Protein AF-A0A6S7GFJ1-F1 (afdb_monomer)

Secondary structure (DSSP, 8-state):
-PPPPPPPPS-GGGSHHHHHHHHHHHHHHHHHHHTS--TTT----S-EETTTTEEPPHHHHHHHHTHHHHHHHHHHHHIIIIIIS--S-TTSPPPP-----HHHHS-----EETTEE-----SHHHHHHHHHHHHHHT--HHHHTTS--SSS-TTTB-TTSPBPPPPHHHHHHHHHT--S---SSPPTT-EEEEEHHHHHHT--GGG-SSS--HHHHHHHHHHHHHHHHHHTT-SEEEEE-----TT-HHHHHHHHHTTS---

Mean predicted aligned error: 19.94 Å

Nearest PDB structures (foldseek):
  2dum-assembly2_B  TM=3.370E-01  e=2.728E+00  Pyrococcus horikoshii OT3
  2bdt-assembly1_A-2  TM=4.080E-01  e=7.181E+00  Halalkalibacterium halodurans C-125
  2dum-assembly1_D  TM=3.133E-01  e=3.767E+00  Pyrococcus horikoshii OT3

Sequence (263 aa):
MAGKRERGCIRTDILPSQMKQDKADVDKIVETTNSMINPFEYEEEELLHITSGTVATEEVEKDLQSAYDRGEAAFIAICKERLQTREVDLLTTMKKLKLKTFTSMSKTTKSKVHGKEVSLKADRNLLARLDVIGHIRKVDLQELLSYSLGPVPLALCTPLGCLVKTNKAKMLYSLESQPEKAIVEIPRGGIFVVDSMAKIEKVDVKKLPGERTFLNLAHVLLRRIVNLARGNGSNEIHFVEDTYRDQSIKNAERAKRAVGVRR

Radius of gyration: 30.46 Å; Cα contacts (8 Å, |Δi|>4): 171; chains: 1; bounding box: 84×61×81 Å

pLDDT: mean 73.49, std 14.72, range [25.8, 93.0]

Structure (mmCIF, N/CA/C/O backbone):
data_AF-A0A6S7GFJ1-F1
#
_entry.id   AF-A0A6S7GFJ1-F1
#
loop_
_atom_site.group_PDB
_atom_site.id
_atom_site.type_symbol
_atom_site.label_atom_id
_atom_site.label_alt_id
_atom_site.label_comp_id
_atom_site.label_asym_id
_atom_site.label_entity_id
_atom_site.label_seq_id
_atom_site.pdbx_PDB_ins_code
_atom_site.Cartn_x
_atom_site.Cartn_y
_atom_site.Cartn_z
_atom_site.occupancy
_atom_site.B_iso_or_equiv
_atom_site.auth_seq_id
_atom_site.auth_comp_id
_atom_site.auth_asym_id
_atom_site.auth_atom_id
_atom_site.pdbx_PDB_model_num
ATOM 1 N N . MET A 1 1 ? 50.829 -28.058 4.389 1.00 37.09 1 MET A N 1
ATOM 2 C CA . MET A 1 1 ? 50.764 -26.790 5.149 1.00 37.09 1 MET A CA 1
ATOM 3 C C . MET A 1 1 ? 49.319 -26.306 5.139 1.00 37.09 1 MET A C 1
ATOM 5 O O . MET A 1 1 ? 48.901 -25.687 4.172 1.00 37.09 1 MET A O 1
ATOM 9 N N . ALA A 1 2 ? 48.522 -26.692 6.139 1.00 41.47 2 ALA A N 1
ATOM 10 C CA . ALA A 1 2 ? 47.115 -26.297 6.235 1.00 41.47 2 ALA A CA 1
ATOM 11 C C . ALA A 1 2 ? 47.018 -24.892 6.851 1.00 41.47 2 ALA A C 1
ATOM 13 O O . ALA A 1 2 ? 47.549 -24.657 7.937 1.00 41.47 2 ALA A O 1
ATOM 14 N N . GLY A 1 3 ? 46.392 -23.954 6.135 1.00 46.28 3 GLY A N 1
ATOM 15 C CA . GLY A 1 3 ? 46.247 -22.563 6.561 1.00 46.28 3 GLY A CA 1
ATOM 16 C C . GLY A 1 3 ? 45.400 -22.438 7.827 1.00 46.28 3 GLY A C 1
ATOM 17 O O . GLY A 1 3 ? 44.276 -22.938 7.886 1.00 46.28 3 GLY A O 1
ATOM 18 N N . LYS A 1 4 ? 45.938 -21.762 8.849 1.00 51.53 4 LYS A N 1
ATOM 19 C CA . LYS A 1 4 ? 45.176 -21.342 10.032 1.00 51.53 4 LYS A CA 1
ATOM 20 C C . LYS A 1 4 ? 44.028 -20.434 9.579 1.00 51.53 4 LYS A C 1
ATOM 22 O O . LYS A 1 4 ? 44.282 -19.380 9.008 1.00 51.53 4 LYS A O 1
ATOM 27 N N . ARG A 1 5 ? 42.781 -20.825 9.863 1.00 55.50 5 ARG A N 1
ATOM 28 C CA . ARG A 1 5 ? 41.630 -19.914 9.785 1.00 55.50 5 ARG A CA 1
ATOM 29 C C . ARG A 1 5 ? 41.809 -18.818 10.836 1.00 55.50 5 ARG A C 1
ATOM 31 O O . ARG A 1 5 ? 42.067 -19.123 12.001 1.00 55.50 5 ARG A O 1
ATOM 38 N N . GLU A 1 6 ? 41.707 -17.562 10.414 1.00 58.06 6 GLU A N 1
ATOM 39 C CA . GLU A 1 6 ? 41.719 -16.411 11.315 1.00 58.06 6 GLU A CA 1
ATOM 40 C C . GLU A 1 6 ? 40.589 -16.524 12.345 1.00 58.06 6 GLU A C 1
ATOM 42 O O . GLU A 1 6 ? 39.483 -16.980 12.046 1.00 58.06 6 GLU A O 1
ATOM 47 N N . ARG A 1 7 ? 40.891 -16.144 13.590 1.00 59.31 7 ARG A N 1
ATOM 48 C CA . ARG A 1 7 ? 39.912 -16.117 14.680 1.00 59.31 7 ARG A CA 1
ATOM 49 C C . ARG A 1 7 ? 38.861 -15.055 14.356 1.00 59.31 7 ARG A C 1
ATOM 51 O O . ARG A 1 7 ? 39.208 -13.886 14.221 1.00 59.31 7 ARG A O 1
ATOM 58 N N . GLY A 1 8 ? 37.601 -15.472 14.226 1.00 60.72 8 GLY A N 1
ATOM 59 C CA . GLY A 1 8 ? 36.477 -14.573 13.967 1.00 60.72 8 GLY A CA 1
ATOM 60 C C . GLY A 1 8 ? 36.374 -13.476 15.028 1.00 60.72 8 GLY A C 1
ATOM 61 O O . GLY A 1 8 ? 36.558 -13.737 16.218 1.00 60.72 8 GLY A O 1
ATOM 62 N N . CYS A 1 9 ? 36.110 -12.247 14.583 1.00 56.53 9 CYS A N 1
ATOM 63 C CA . CYS A 1 9 ? 35.884 -11.103 15.461 1.00 56.53 9 CYS A CA 1
ATOM 64 C C . CYS A 1 9 ? 34.722 -11.402 16.423 1.00 56.53 9 CYS A C 1
ATOM 66 O O . CYS A 1 9 ? 33.640 -11.788 15.986 1.00 56.53 9 CYS A O 1
ATOM 68 N N . ILE A 1 10 ? 34.944 -11.212 17.726 1.00 64.50 10 ILE A N 1
ATOM 69 C CA . ILE A 1 10 ? 33.964 -11.489 18.796 1.00 64.50 10 ILE A CA 1
ATOM 70 C C . ILE A 1 10 ? 32.802 -10.474 18.770 1.00 64.50 10 ILE A C 1
ATOM 72 O O . ILE A 1 10 ? 31.724 -10.745 19.290 1.00 64.50 10 ILE A O 1
ATOM 76 N N . ARG A 1 11 ? 33.013 -9.311 18.141 1.00 62.19 11 ARG A N 1
ATOM 77 C CA . ARG A 1 11 ? 32.041 -8.223 18.016 1.00 62.19 11 ARG A CA 1
ATOM 78 C C . ARG A 1 11 ? 31.628 -8.034 16.562 1.00 62.19 11 ARG A C 1
ATOM 80 O O . ARG A 1 11 ? 32.376 -7.483 15.753 1.00 62.19 11 ARG A O 1
ATOM 87 N N . THR A 1 12 ? 30.449 -8.548 16.231 1.00 60.88 12 THR A N 1
ATOM 88 C CA . THR A 1 12 ? 29.866 -8.502 14.883 1.00 60.88 12 THR A CA 1
ATOM 89 C C . THR A 1 12 ? 29.407 -7.098 14.477 1.00 60.88 12 THR A C 1
ATOM 91 O O . THR A 1 12 ? 29.330 -6.808 13.290 1.00 60.88 12 THR A O 1
ATOM 94 N N . ASP A 1 13 ? 29.161 -6.220 15.450 1.00 59.62 13 ASP A N 1
ATOM 95 C CA . ASP A 1 13 ? 28.769 -4.809 15.320 1.00 59.62 13 ASP A CA 1
ATOM 96 C C . ASP A 1 13 ? 29.896 -3.891 14.809 1.00 59.62 13 ASP A C 1
ATOM 98 O O . ASP A 1 13 ? 29.632 -2.866 14.191 1.00 59.62 13 ASP A O 1
ATOM 102 N N . ILE A 1 14 ? 31.164 -4.279 14.991 1.00 69.06 14 ILE A N 1
ATOM 103 C CA . ILE A 1 14 ? 32.342 -3.510 14.530 1.00 69.06 14 ILE A CA 1
ATOM 104 C C . ILE A 1 14 ? 32.824 -4.011 13.152 1.00 69.06 14 ILE A C 1
ATOM 106 O O . ILE A 1 14 ? 33.836 -3.565 12.612 1.00 69.06 14 ILE A O 1
ATOM 110 N N . LEU A 1 15 ? 32.120 -4.974 12.547 1.00 78.69 15 LEU A N 1
ATOM 111 C CA . LEU A 1 15 ? 32.469 -5.433 11.208 1.00 78.69 15 LEU A CA 1
ATOM 112 C C . LEU A 1 15 ? 32.182 -4.311 10.195 1.00 78.69 15 LEU A C 1
ATOM 114 O O . LEU A 1 15 ? 31.081 -3.760 10.205 1.00 78.69 15 LEU A O 1
ATOM 118 N N . PRO A 1 16 ? 33.105 -4.003 9.264 1.00 77.69 16 PRO A N 1
ATOM 119 C CA . PRO A 1 16 ? 32.913 -2.934 8.280 1.00 77.69 16 PRO A CA 1
ATOM 120 C C . PRO A 1 16 ? 31.623 -3.071 7.458 1.00 77.69 16 PRO A C 1
ATOM 122 O O . PRO A 1 16 ? 31.015 -2.074 7.073 1.00 77.69 16 PRO A O 1
ATOM 125 N N . SER A 1 17 ? 31.184 -4.308 7.203 1.00 76.12 17 SER A N 1
ATOM 126 C CA . SER A 1 17 ? 29.910 -4.604 6.544 1.00 76.12 17 SER A CA 1
ATOM 127 C C . SER A 1 17 ? 28.703 -4.211 7.396 1.00 76.12 17 SER A C 1
ATOM 129 O O . SER A 1 17 ? 27.768 -3.617 6.867 1.00 76.12 17 SER A O 1
ATOM 131 N N . GLN A 1 18 ? 28.743 -4.506 8.699 1.00 77.81 18 GLN A N 1
ATOM 132 C CA . GLN A 1 18 ? 27.672 -4.188 9.640 1.00 77.81 18 GLN A CA 1
ATOM 133 C C . GLN A 1 18 ? 27.600 -2.679 9.873 1.00 77.81 18 GLN A C 1
ATOM 135 O O . GLN A 1 18 ? 26.541 -2.097 9.698 1.00 77.81 18 GLN A O 1
ATOM 140 N N . MET A 1 19 ? 28.739 -2.013 10.091 1.00 82.19 19 MET A N 1
ATOM 141 C CA . MET A 1 19 ? 28.800 -0.550 10.215 1.00 82.19 19 MET A CA 1
ATOM 142 C C . MET A 1 19 ? 28.258 0.172 8.973 1.00 82.19 19 MET A C 1
ATOM 144 O O . MET A 1 19 ? 27.612 1.213 9.079 1.00 82.19 19 MET A O 1
ATOM 148 N N . LYS A 1 20 ? 28.515 -0.369 7.774 1.00 83.81 20 LYS A N 1
ATOM 149 C CA . LYS A 1 20 ? 27.971 0.176 6.524 1.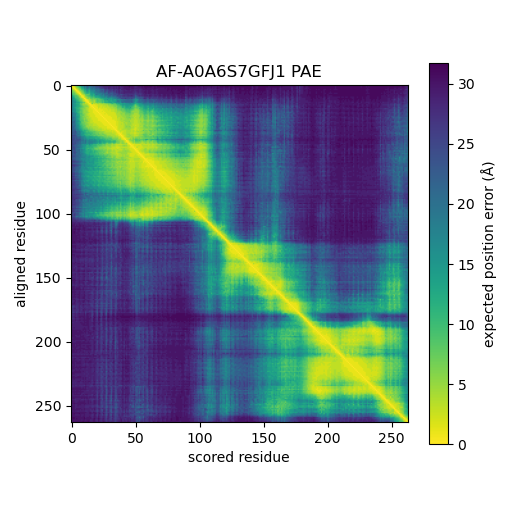00 83.81 20 LYS A CA 1
ATOM 150 C C . LYS A 1 20 ? 26.453 0.009 6.447 1.00 83.81 20 LYS A C 1
ATOM 152 O O . LYS A 1 20 ? 25.778 0.908 5.951 1.00 83.81 20 LYS A O 1
ATOM 157 N N . GLN A 1 21 ? 25.931 -1.124 6.907 1.00 78.88 21 GLN A N 1
ATOM 158 C CA . GLN A 1 21 ? 24.497 -1.389 6.940 1.00 78.88 21 GLN A CA 1
ATOM 159 C C . GLN A 1 21 ? 23.792 -0.533 7.995 1.00 78.88 21 GLN A C 1
ATOM 161 O O . GLN A 1 21 ? 22.816 0.129 7.663 1.00 78.88 21 GLN A O 1
ATOM 166 N N . ASP A 1 22 ? 24.344 -0.452 9.204 1.00 81.88 22 ASP A N 1
ATOM 167 C CA . ASP A 1 22 ? 23.824 0.379 10.290 1.00 81.88 22 ASP A CA 1
ATOM 168 C C . ASP A 1 22 ? 23.804 1.853 9.878 1.00 81.88 22 ASP A C 1
ATOM 170 O O . ASP A 1 22 ? 22.803 2.536 10.072 1.00 81.88 22 ASP A O 1
ATOM 174 N N . LYS A 1 23 ? 24.865 2.337 9.216 1.00 87.25 23 LYS A N 1
ATOM 175 C CA . LYS A 1 23 ? 24.879 3.683 8.635 1.00 87.25 23 LYS A CA 1
ATOM 176 C C . LYS A 1 23 ? 23.770 3.864 7.599 1.00 87.25 23 LYS A C 1
ATOM 178 O O . LYS A 1 23 ? 23.049 4.849 7.665 1.00 87.25 23 LYS A O 1
ATOM 183 N N . ALA A 1 24 ? 23.604 2.915 6.677 1.00 81.50 24 ALA A N 1
ATOM 184 C CA . ALA A 1 24 ? 22.540 2.986 5.679 1.00 81.50 24 ALA A CA 1
ATOM 185 C C . ALA A 1 24 ? 21.137 2.963 6.311 1.00 81.50 24 ALA A C 1
ATOM 187 O O . ALA A 1 24 ? 20.215 3.567 5.773 1.00 81.50 24 ALA A O 1
ATOM 188 N N . ASP A 1 25 ? 20.956 2.271 7.433 1.00 75.25 25 ASP A N 1
ATOM 189 C CA . ASP A 1 25 ? 19.685 2.224 8.152 1.00 75.25 25 ASP A CA 1
ATOM 190 C C . ASP A 1 25 ? 19.433 3.512 8.952 1.00 75.25 25 ASP A C 1
ATOM 192 O O . ASP A 1 25 ? 18.317 4.029 8.923 1.00 75.25 25 ASP A O 1
ATOM 196 N N . VAL A 1 26 ? 20.465 4.098 9.568 1.00 87.56 26 VAL A N 1
ATOM 197 C CA . VAL A 1 26 ? 20.394 5.437 10.179 1.00 87.56 26 VAL A CA 1
ATOM 198 C C . VAL A 1 26 ? 20.073 6.495 9.126 1.00 87.56 26 VAL A C 1
ATOM 200 O O . VAL A 1 26 ? 19.163 7.293 9.336 1.00 87.56 26 VAL A O 1
ATOM 203 N N . ASP A 1 27 ? 20.744 6.465 7.973 1.00 84.06 27 ASP A N 1
ATOM 204 C CA . ASP A 1 27 ? 20.503 7.402 6.873 1.00 84.06 27 ASP A CA 1
ATOM 205 C C . ASP A 1 27 ? 19.043 7.320 6.393 1.00 84.06 27 ASP A C 1
ATOM 207 O O . ASP A 1 27 ? 18.405 8.352 6.203 1.00 84.06 27 ASP A O 1
ATOM 211 N N . LYS A 1 28 ? 18.457 6.114 6.300 1.00 69.75 28 LYS A N 1
ATOM 212 C CA . LYS A 1 28 ? 17.026 5.939 5.978 1.00 69.75 28 LYS A CA 1
ATOM 213 C C . LYS A 1 28 ? 16.101 6.523 7.043 1.00 69.75 28 LYS A C 1
ATOM 215 O O . LYS A 1 28 ? 15.064 7.085 6.695 1.00 69.75 28 LYS A O 1
ATOM 220 N N . ILE A 1 29 ? 16.423 6.366 8.329 1.00 72.25 29 ILE A N 1
ATOM 221 C CA . ILE A 1 29 ? 15.621 6.940 9.423 1.00 72.25 29 ILE A CA 1
ATOM 222 C C . ILE A 1 29 ? 15.667 8.466 9.349 1.00 72.25 29 ILE A C 1
ATOM 224 O O . ILE A 1 29 ? 14.623 9.113 9.442 1.00 72.25 29 ILE A O 1
ATOM 228 N N . VAL A 1 30 ? 16.855 9.035 9.138 1.00 81.50 30 VAL A N 1
ATOM 229 C CA . VAL A 1 30 ? 17.056 10.480 8.984 1.00 81.50 30 VAL A CA 1
ATOM 230 C C . VAL A 1 30 ? 16.304 10.998 7.760 1.00 81.50 30 VAL A C 1
ATOM 232 O O . VAL A 1 30 ? 15.543 11.951 7.879 1.00 81.50 30 VAL A O 1
ATOM 235 N N . GLU A 1 31 ? 16.431 10.336 6.609 1.00 74.50 31 GLU A N 1
ATOM 236 C CA . GLU A 1 31 ? 15.705 10.683 5.382 1.00 74.50 31 GLU A CA 1
ATOM 237 C C . GLU A 1 31 ? 14.186 10.628 5.591 1.00 74.50 31 GLU A C 1
ATOM 239 O O . GLU A 1 31 ? 13.472 11.559 5.224 1.00 74.50 31 GLU A O 1
ATOM 244 N N . THR A 1 32 ? 13.689 9.580 6.253 1.00 66.94 32 THR A N 1
ATOM 245 C CA . THR A 1 32 ? 12.257 9.435 6.552 1.00 66.94 32 THR A CA 1
ATOM 246 C C . THR A 1 32 ? 11.778 10.538 7.491 1.00 66.94 32 THR A C 1
ATOM 248 O O . THR A 1 32 ? 10.721 11.112 7.257 1.00 66.94 32 THR A O 1
ATOM 251 N N . THR A 1 33 ? 12.551 10.872 8.524 1.00 72.81 33 THR A N 1
ATOM 252 C CA . THR A 1 33 ? 12.195 11.919 9.496 1.00 72.81 33 THR A CA 1
ATOM 253 C C . THR A 1 33 ? 12.192 13.299 8.842 1.00 72.81 33 THR A C 1
ATOM 255 O O . THR A 1 33 ? 11.243 14.052 9.021 1.00 72.81 33 THR A O 1
ATOM 258 N N . ASN A 1 34 ? 13.189 13.591 8.004 1.00 76.81 34 ASN A N 1
ATOM 259 C CA . ASN A 1 34 ? 13.273 14.840 7.244 1.00 76.81 34 ASN A CA 1
ATOM 260 C C . ASN A 1 34 ? 12.191 14.956 6.158 1.00 76.81 34 ASN A C 1
ATOM 262 O O . ASN A 1 34 ? 11.905 16.056 5.700 1.00 76.81 34 ASN A O 1
ATOM 266 N N . SER A 1 35 ? 11.603 13.836 5.725 1.00 70.31 35 SER A N 1
ATOM 267 C CA . SER A 1 35 ? 10.478 13.837 4.782 1.00 70.31 35 SER A CA 1
ATOM 268 C C . SER A 1 35 ? 9.125 14.153 5.432 1.00 70.31 35 SER A C 1
ATOM 270 O O . SER A 1 35 ? 8.157 14.416 4.718 1.00 70.31 35 SER A O 1
ATOM 272 N N . MET A 1 36 ? 9.038 14.105 6.766 1.00 75.44 36 MET A N 1
ATOM 273 C CA . MET A 1 36 ? 7.831 14.469 7.511 1.00 75.44 36 MET A CA 1
ATOM 274 C C . MET A 1 36 ? 7.694 15.989 7.597 1.00 75.44 36 MET A C 1
ATOM 276 O O . MET A 1 36 ? 8.676 16.721 7.480 1.00 75.44 36 MET A O 1
ATOM 280 N N . ILE A 1 37 ? 6.476 16.474 7.834 1.00 72.81 37 ILE A N 1
ATOM 281 C CA . ILE A 1 37 ? 6.256 17.908 8.039 1.00 72.81 37 ILE A CA 1
ATOM 282 C C . ILE A 1 37 ? 6.863 18.311 9.383 1.00 72.81 37 ILE A C 1
ATOM 284 O O . ILE A 1 37 ? 6.598 17.666 10.397 1.00 72.81 37 ILE A O 1
ATOM 288 N N . ASN A 1 38 ? 7.657 19.383 9.397 1.00 79.69 38 ASN A N 1
ATOM 289 C CA . ASN A 1 38 ? 8.176 19.952 10.633 1.00 79.69 38 ASN A CA 1
ATOM 290 C C . ASN A 1 38 ? 7.041 20.698 11.369 1.00 79.69 38 ASN A C 1
ATOM 292 O O . ASN A 1 38 ? 6.587 21.736 10.885 1.00 79.69 38 ASN A O 1
ATOM 296 N N . PRO A 1 39 ? 6.586 20.216 12.541 1.00 72.81 39 PRO A N 1
ATOM 297 C CA . PRO A 1 39 ? 5.467 20.820 13.264 1.00 72.81 39 PRO A CA 1
ATOM 298 C C . PRO A 1 39 ? 5.787 22.203 13.851 1.00 72.81 39 PRO A C 1
ATOM 300 O O . PRO A 1 39 ? 4.880 22.867 14.336 1.00 72.81 39 PRO A O 1
ATOM 303 N N . PHE A 1 40 ? 7.056 22.627 13.839 1.00 80.38 40 PHE A N 1
ATOM 304 C CA . PHE A 1 40 ? 7.487 23.938 14.333 1.00 80.38 40 PHE A CA 1
ATOM 305 C C . PHE A 1 40 ? 7.700 24.978 13.223 1.00 80.38 40 PHE A C 1
ATOM 307 O O . PHE A 1 40 ? 7.881 26.148 13.535 1.00 80.38 40 PHE A O 1
ATOM 314 N N . GLU A 1 41 ? 7.700 24.565 11.952 1.00 78.75 41 GLU A N 1
ATOM 315 C CA . GLU A 1 41 ? 7.800 25.468 10.789 1.00 78.75 41 GLU A CA 1
ATOM 316 C C . GLU A 1 41 ? 6.458 25.646 10.072 1.00 78.75 41 GLU A C 1
ATOM 318 O O . GLU A 1 41 ? 6.306 26.545 9.249 1.00 78.75 41 GLU A O 1
ATOM 323 N N . TYR A 1 42 ? 5.489 24.776 10.352 1.00 74.88 42 TYR A N 1
ATOM 324 C CA . TYR A 1 42 ? 4.170 24.841 9.747 1.00 74.88 42 TYR A CA 1
ATOM 325 C C . TYR A 1 42 ? 3.274 25.821 10.513 1.00 74.88 42 TYR A C 1
ATOM 327 O O . TYR A 1 42 ? 2.926 25.572 11.666 1.00 74.88 42 TYR A O 1
ATOM 335 N N . GLU A 1 43 ? 2.914 26.929 9.862 1.00 74.94 43 GLU A N 1
ATOM 336 C CA . GLU A 1 43 ? 2.132 28.029 10.450 1.00 74.94 43 GLU A CA 1
ATOM 337 C C . GLU A 1 43 ? 0.649 28.035 10.033 1.00 74.94 43 GLU A C 1
ATOM 339 O O . GLU A 1 43 ? -0.097 28.917 10.455 1.00 74.94 43 GLU A O 1
ATOM 344 N N . GLU A 1 44 ? 0.193 27.090 9.203 1.00 77.06 44 GLU A N 1
ATOM 345 C CA . GLU A 1 44 ? -1.213 27.066 8.778 1.00 77.06 44 GLU A CA 1
ATOM 346 C C . GLU A 1 44 ? -2.124 26.466 9.867 1.00 77.06 44 GLU A C 1
ATOM 348 O O . GLU A 1 44 ? -1.724 25.590 10.634 1.00 77.06 44 GLU A O 1
ATOM 353 N N . GLU A 1 45 ? -3.379 26.923 9.920 1.00 76.62 45 GLU A N 1
ATOM 354 C CA . GLU A 1 45 ? -4.371 26.490 10.921 1.00 76.62 45 GLU A CA 1
ATOM 355 C C . GLU A 1 45 ? -5.012 25.123 10.603 1.00 76.62 45 GLU A C 1
ATOM 357 O O . GLU A 1 45 ? -5.822 24.612 11.377 1.00 76.62 45 GLU A O 1
ATOM 362 N N . GLU A 1 46 ? -4.665 24.514 9.467 1.00 80.31 46 GLU A N 1
ATOM 363 C CA . GLU A 1 46 ? -5.268 23.265 9.009 1.00 80.31 46 GLU A CA 1
ATOM 364 C C . GLU A 1 46 ? -4.794 22.053 9.829 1.00 80.31 46 GLU A C 1
ATOM 366 O O . GLU A 1 46 ? -3.608 21.863 10.119 1.00 80.31 46 GLU A O 1
ATOM 371 N N . LEU A 1 47 ? -5.728 21.157 10.169 1.00 80.56 47 LEU A N 1
ATOM 372 C CA . LEU A 1 47 ? -5.396 19.943 10.909 1.00 80.56 47 LEU A CA 1
ATOM 373 C C . LEU A 1 47 ? -4.679 18.932 10.001 1.00 80.56 47 LEU A C 1
ATOM 375 O O . LEU A 1 47 ? -5.306 18.206 9.227 1.00 80.56 47 LEU A O 1
ATOM 379 N N . LEU A 1 48 ? -3.359 18.832 10.139 1.00 75.50 48 LEU A N 1
ATOM 380 C CA . LEU A 1 48 ? -2.513 17.967 9.316 1.00 75.50 48 LEU A CA 1
ATOM 381 C C . LEU A 1 48 ? -2.050 16.688 10.027 1.00 75.50 48 LEU A C 1
ATOM 383 O O . LEU A 1 48 ? -1.880 16.624 11.246 1.00 75.50 48 LEU A O 1
ATOM 387 N N . HIS A 1 49 ? -1.759 15.655 9.241 1.00 73.12 49 HIS A N 1
ATOM 388 C CA . HIS A 1 49 ? -1.063 14.467 9.725 1.00 73.12 49 HIS A CA 1
ATOM 389 C C . HIS A 1 49 ? 0.447 14.589 9.479 1.00 73.12 49 HIS A C 1
ATOM 391 O O . HIS A 1 49 ? 0.908 14.458 8.347 1.00 73.12 49 HIS A O 1
ATOM 397 N N . ILE A 1 50 ? 1.218 14.793 10.551 1.00 71.56 50 ILE A N 1
ATOM 398 C CA . ILE A 1 50 ? 2.654 15.148 10.531 1.00 71.56 50 ILE A CA 1
ATOM 399 C C . ILE A 1 50 ? 3.499 14.201 9.665 1.00 71.56 50 ILE A C 1
ATOM 401 O O . ILE A 1 50 ? 4.378 14.637 8.926 1.00 71.56 50 ILE A O 1
ATOM 405 N N . THR A 1 51 ? 3.215 12.899 9.705 1.00 60.94 51 THR A N 1
ATOM 406 C CA . THR A 1 51 ? 4.044 11.897 9.017 1.00 60.94 51 THR A CA 1
ATOM 407 C C . THR A 1 51 ? 3.682 11.686 7.548 1.00 60.94 51 THR A C 1
ATOM 409 O O . THR A 1 51 ? 4.494 11.150 6.800 1.00 60.94 51 THR A O 1
ATOM 412 N N . SER A 1 52 ? 2.476 12.070 7.117 1.00 60.78 52 SER A N 1
ATOM 413 C CA . SER A 1 52 ? 2.016 11.881 5.729 1.00 60.78 52 SER A CA 1
ATOM 414 C C . SER A 1 52 ? 1.742 13.183 4.987 1.00 60.78 52 SER A C 1
ATOM 416 O O . SER A 1 52 ? 1.465 13.137 3.792 1.00 60.78 52 SER A O 1
ATOM 418 N N . GLY A 1 53 ? 1.759 14.317 5.687 1.00 62.84 53 GLY A N 1
ATOM 419 C CA . GLY A 1 53 ? 1.397 15.625 5.154 1.00 62.84 53 GLY A CA 1
ATOM 420 C C . GLY A 1 53 ? -0.037 15.72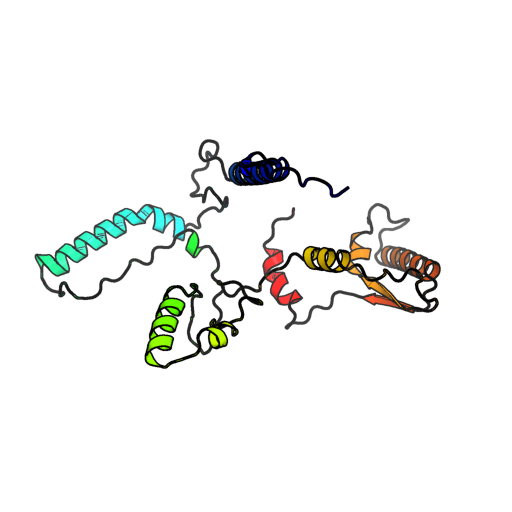8 4.644 1.00 62.84 53 GLY A C 1
ATOM 421 O O . GLY A 1 53 ? -0.348 16.588 3.830 1.00 62.84 53 GLY A O 1
ATOM 422 N N . THR A 1 54 ? -0.922 14.825 5.072 1.00 64.50 54 THR A N 1
ATOM 423 C CA . THR A 1 54 ? -2.319 14.825 4.627 1.00 64.50 54 THR A CA 1
ATOM 424 C C . THR A 1 54 ? -3.150 15.747 5.504 1.00 64.50 54 THR A C 1
ATOM 426 O O . THR A 1 54 ? -3.216 15.524 6.714 1.00 64.50 54 THR A O 1
ATOM 429 N N . VAL A 1 55 ? -3.825 16.706 4.879 1.00 75.62 55 VAL A N 1
ATOM 430 C CA . VAL A 1 55 ? -4.785 17.616 5.516 1.00 75.62 55 VAL A CA 1
ATOM 431 C C . VAL A 1 55 ? -6.087 16.880 5.828 1.00 75.62 55 VAL A C 1
ATOM 433 O O . VAL A 1 55 ? -6.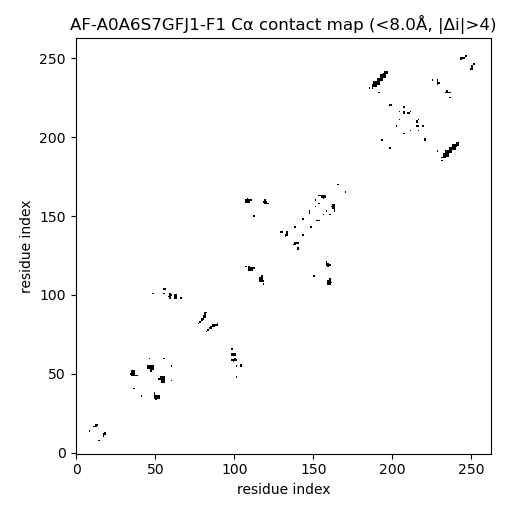583 16.114 4.995 1.00 75.62 55 VAL A O 1
ATOM 436 N N . ALA A 1 56 ? -6.628 17.066 7.032 1.00 77.31 56 ALA A N 1
ATOM 437 C CA . ALA A 1 56 ? -7.894 16.479 7.448 1.00 77.31 56 ALA A CA 1
ATOM 438 C C . ALA A 1 56 ? -9.060 17.030 6.618 1.00 77.31 56 ALA A C 1
ATOM 440 O O . ALA A 1 56 ? -9.141 18.212 6.317 1.00 77.31 56 ALA A O 1
ATOM 441 N N . THR A 1 57 ? -10.018 16.169 6.279 1.00 81.88 57 THR A N 1
ATOM 442 C CA . THR A 1 57 ? -11.319 16.635 5.777 1.00 81.88 57 THR A CA 1
ATOM 443 C C . THR A 1 57 ? -12.114 17.286 6.910 1.00 81.88 57 THR A C 1
ATOM 445 O O . THR A 1 57 ? -12.044 16.781 8.032 1.00 81.88 57 THR A O 1
ATOM 448 N N . GLU A 1 58 ? -12.976 18.259 6.603 1.00 81.19 58 GLU A N 1
ATOM 449 C CA . GLU A 1 58 ? -13.846 18.953 7.578 1.00 81.19 58 GLU A CA 1
ATOM 450 C C . GLU A 1 58 ? -14.581 17.997 8.543 1.00 81.19 58 GLU A C 1
ATOM 452 O O . GLU A 1 58 ? -14.699 18.251 9.741 1.00 81.19 58 GLU A O 1
ATOM 457 N N . GLU A 1 59 ? -15.048 16.842 8.049 1.00 82.19 59 GLU A N 1
ATOM 458 C CA . GLU A 1 59 ? -15.728 15.837 8.879 1.00 82.19 59 GLU A CA 1
ATOM 459 C C . GLU A 1 59 ? -14.820 15.202 9.946 1.00 82.19 59 GLU A C 1
ATOM 461 O O . GLU A 1 59 ? -15.275 14.887 11.044 1.00 82.19 59 GLU A O 1
ATOM 466 N N . VAL A 1 60 ? -13.552 14.966 9.604 1.00 84.19 60 VAL A N 1
ATOM 467 C CA . VAL A 1 60 ? -12.542 14.358 10.485 1.00 84.19 60 VAL A CA 1
ATOM 468 C C . VAL A 1 60 ? -12.035 15.390 11.475 1.00 84.19 60 VAL A C 1
ATOM 470 O O . VAL A 1 60 ? -11.885 15.075 12.650 1.00 84.19 60 VAL A O 1
ATOM 473 N N . GLU A 1 61 ? -11.817 16.618 11.017 1.00 85.88 61 GLU A N 1
ATOM 474 C CA . GLU A 1 61 ? -11.413 17.730 11.866 1.00 85.88 61 GLU A CA 1
ATOM 475 C C . GLU A 1 61 ? -12.445 17.985 12.970 1.00 85.88 61 GLU A C 1
ATOM 477 O O . GLU A 1 61 ? -12.114 17.936 14.155 1.00 85.88 61 GLU A O 1
ATOM 482 N N . LYS A 1 62 ? -13.722 18.119 12.595 1.00 87.31 62 LYS A N 1
ATOM 483 C CA . LYS A 1 62 ? -14.820 18.315 13.546 1.00 87.31 62 LYS A CA 1
ATOM 484 C C . LYS A 1 62 ? -14.949 17.161 14.540 1.00 87.31 62 LYS A C 1
ATOM 486 O O . LYS A 1 62 ? -15.226 17.385 15.720 1.00 87.31 62 LYS A O 1
ATOM 491 N N . ASP A 1 63 ? -14.784 15.918 14.086 1.00 87.69 63 ASP A N 1
ATOM 492 C CA . ASP A 1 63 ? -14.853 14.740 14.957 1.00 87.69 63 ASP A CA 1
ATOM 493 C C . ASP A 1 63 ? -13.653 14.636 15.907 1.00 87.69 63 ASP A C 1
ATOM 495 O O . ASP A 1 63 ? -13.839 14.195 17.040 1.00 87.69 63 ASP A O 1
ATOM 499 N N . LEU A 1 64 ? -12.456 15.054 15.484 1.00 87.81 64 LEU A N 1
ATOM 500 C CA . LEU A 1 64 ? -11.257 15.073 16.324 1.00 87.81 64 LEU A CA 1
ATOM 501 C C . LEU A 1 64 ? -11.306 16.201 17.361 1.00 87.81 64 LEU A C 1
ATOM 503 O O . LEU A 1 64 ? -11.024 15.945 18.529 1.00 87.81 64 LEU A O 1
ATOM 507 N N . GLN A 1 65 ? -11.730 17.406 16.968 1.00 89.12 65 GLN A N 1
ATOM 508 C CA . GLN A 1 65 ? -11.889 18.546 17.878 1.00 89.12 65 GLN A CA 1
ATOM 509 C C . GLN A 1 65 ? -12.968 18.278 18.939 1.00 89.12 65 GLN A C 1
ATOM 511 O O . GLN A 1 65 ? -12.748 18.521 20.120 1.00 89.12 65 GLN A O 1
ATOM 516 N N . SER A 1 66 ? -14.111 17.701 18.546 1.00 90.25 66 SER A N 1
ATOM 517 C CA . SER A 1 66 ? -15.223 17.407 19.470 1.00 90.25 66 SER A CA 1
ATOM 518 C C . SER A 1 66 ? -15.134 16.040 20.162 1.00 90.25 66 SER A C 1
ATOM 520 O O . SER A 1 66 ? -16.076 15.628 20.845 1.00 90.25 66 SER A O 1
ATOM 522 N N . ALA A 1 67 ? -14.035 15.298 19.989 1.00 90.25 67 ALA A N 1
ATOM 523 C CA . ALA A 1 67 ? -13.902 13.941 20.521 1.00 90.25 67 ALA A CA 1
ATOM 524 C C . ALA A 1 67 ? -14.004 13.901 22.052 1.00 90.25 67 ALA A C 1
ATOM 526 O O . ALA A 1 67 ? -14.652 13.005 22.601 1.00 90.25 67 ALA A O 1
ATOM 527 N N . TYR A 1 68 ? -13.377 14.874 22.717 1.00 91.69 68 TYR A N 1
ATOM 528 C CA . TYR A 1 68 ? -13.381 14.989 24.171 1.00 91.69 68 TYR A CA 1
ATOM 529 C C . TYR A 1 68 ? -14.792 15.272 24.696 1.00 91.69 68 TYR A C 1
ATOM 531 O O . TYR A 1 68 ? -15.334 14.459 25.445 1.00 91.69 68 TYR A O 1
ATOM 539 N N . ASP A 1 69 ? -15.430 16.334 24.200 1.00 92.38 69 ASP A N 1
ATOM 540 C CA . ASP A 1 69 ? -16.768 16.759 24.630 1.00 92.38 69 ASP A CA 1
ATOM 541 C C . ASP A 1 69 ? -17.818 15.665 24.404 1.00 92.38 69 ASP A C 1
ATOM 543 O O . ASP A 1 69 ? -18.676 15.404 25.248 1.00 92.38 69 ASP A O 1
ATOM 547 N N . ARG A 1 70 ? -17.739 14.959 23.268 1.00 90.00 70 ARG A N 1
ATOM 548 C CA . ARG A 1 70 ? -18.629 13.823 22.982 1.00 90.00 70 ARG A CA 1
ATOM 549 C C . ARG A 1 70 ? -18.389 12.652 23.931 1.00 90.00 70 ARG A C 1
ATOM 551 O O . ARG A 1 70 ? -19.343 11.959 24.286 1.00 90.00 70 ARG A O 1
ATOM 558 N N . GLY A 1 71 ? -17.138 12.407 24.315 1.00 90.75 71 GLY A N 1
ATOM 559 C CA . GLY A 1 71 ? -16.776 11.390 25.298 1.00 90.75 71 GLY A CA 1
ATOM 560 C C . GLY A 1 71 ? -17.315 11.725 26.685 1.00 90.75 71 GLY A C 1
ATOM 561 O O . GLY A 1 71 ? -17.910 10.864 27.332 1.00 90.75 71 GLY A O 1
ATOM 562 N N . GLU A 1 72 ? -17.178 12.981 27.104 1.00 93.00 72 GLU A N 1
ATOM 563 C CA . GLU A 1 72 ? -17.702 13.480 28.374 1.00 93.00 72 GLU A CA 1
ATOM 564 C C . GLU A 1 72 ? -19.234 13.411 28.419 1.00 93.00 72 GLU A C 1
ATOM 566 O O . GLU A 1 72 ? -19.804 12.839 29.350 1.00 93.00 72 GLU A O 1
ATOM 571 N N . ALA A 1 73 ? -19.915 13.882 27.372 1.00 92.06 73 ALA A N 1
ATOM 572 C CA . ALA A 1 73 ? -21.368 13.793 27.269 1.00 92.06 73 ALA A CA 1
ATOM 573 C C . ALA A 1 73 ? -21.862 12.336 27.329 1.00 92.06 73 ALA A C 1
ATOM 575 O O . ALA A 1 73 ? -22.829 12.032 28.032 1.00 92.06 73 ALA A O 1
ATOM 576 N N . ALA A 1 74 ? -21.176 11.418 26.639 1.00 89.81 74 ALA A N 1
ATOM 577 C CA . ALA A 1 74 ? -21.498 9.995 26.687 1.00 89.81 74 ALA A CA 1
ATOM 578 C C . ALA A 1 74 ? -21.251 9.385 28.074 1.00 89.81 74 ALA A C 1
ATOM 580 O O . ALA A 1 74 ? -22.055 8.577 28.538 1.00 89.81 74 ALA A O 1
ATOM 581 N N . PHE A 1 75 ? -20.178 9.782 28.758 1.00 90.00 75 PHE A N 1
ATOM 582 C CA . PHE A 1 75 ? -19.900 9.346 30.123 1.00 90.00 75 PHE A CA 1
ATOM 583 C C . PHE A 1 75 ? -20.989 9.808 31.097 1.00 90.00 75 PHE A C 1
ATOM 585 O O . PHE A 1 75 ? -21.521 8.997 31.857 1.00 90.00 75 PHE A O 1
ATOM 592 N N . ILE A 1 76 ? -21.377 11.084 31.035 1.00 91.81 76 ILE A N 1
ATOM 593 C CA . ILE A 1 76 ? -22.442 11.644 31.874 1.00 91.81 76 ILE A CA 1
ATOM 594 C C . ILE A 1 76 ? -23.767 10.917 31.618 1.00 91.81 76 ILE A C 1
ATOM 596 O O . ILE A 1 76 ? -24.460 10.568 32.575 1.00 91.81 76 ILE A O 1
ATOM 600 N N . ALA A 1 77 ? -24.109 10.652 30.353 1.00 89.06 77 ALA A N 1
ATOM 601 C CA . ALA A 1 77 ? -25.312 9.903 29.995 1.00 89.06 77 ALA A CA 1
ATOM 602 C C . ALA A 1 77 ? -25.304 8.490 30.600 1.00 89.06 77 ALA A C 1
ATOM 604 O O . ALA A 1 77 ? -26.269 8.100 31.251 1.00 89.06 77 ALA A O 1
ATOM 605 N N . ILE A 1 78 ? -24.186 7.763 30.494 1.00 88.50 78 ILE A N 1
ATOM 606 C CA . ILE A 1 78 ? -24.047 6.415 31.067 1.00 88.50 78 ILE A CA 1
ATOM 607 C C . ILE A 1 78 ? -24.185 6.441 32.592 1.00 88.50 78 ILE A C 1
ATOM 609 O O . ILE A 1 78 ? -24.874 5.593 33.165 1.00 88.50 78 ILE A O 1
ATOM 613 N N . CYS A 1 79 ? -23.556 7.409 33.260 1.00 88.88 79 CYS A N 1
ATOM 614 C CA . CYS A 1 79 ? -23.672 7.574 34.705 1.00 88.88 79 CYS A CA 1
ATOM 615 C C . CYS A 1 79 ? -25.124 7.833 35.126 1.00 88.88 79 CYS A C 1
ATOM 617 O O . CYS A 1 79 ? -25.598 7.233 36.090 1.00 88.88 79 CYS A O 1
ATOM 619 N N . LYS A 1 80 ? -25.854 8.670 34.385 1.00 89.25 80 LYS A N 1
ATOM 620 C CA . LYS A 1 80 ? -27.275 8.922 34.646 1.00 89.25 80 LYS A CA 1
ATOM 621 C C . LYS A 1 80 ? -28.117 7.664 34.437 1.00 89.25 80 LYS A C 1
ATOM 623 O O . LYS A 1 80 ? -28.747 7.209 35.386 1.00 89.25 80 LYS A O 1
ATOM 628 N N . GLU A 1 81 ? -28.058 7.072 33.247 1.00 89.19 81 GLU A N 1
ATOM 629 C CA . GLU A 1 81 ? -28.907 5.946 32.829 1.00 89.19 81 GLU A CA 1
ATOM 630 C C . GLU A 1 81 ? -28.691 4.676 33.667 1.00 89.19 81 GLU A C 1
ATOM 632 O O . GLU A 1 81 ? -29.639 3.944 33.958 1.00 89.19 81 GLU A O 1
ATOM 637 N N . ARG A 1 82 ? -27.442 4.392 34.061 1.00 89.50 82 ARG A N 1
ATOM 638 C CA . ARG A 1 82 ? -27.095 3.130 34.733 1.00 89.50 82 ARG A CA 1
ATOM 639 C C . ARG A 1 82 ? -26.919 3.255 36.239 1.00 89.50 82 ARG A C 1
ATOM 641 O O . ARG A 1 82 ? -27.299 2.342 36.965 1.00 89.50 82 ARG A O 1
ATOM 648 N N . LEU A 1 83 ? -26.315 4.345 36.721 1.00 86.50 83 LEU A N 1
ATOM 649 C CA . LEU A 1 83 ? -25.992 4.489 38.147 1.00 86.50 83 LEU A CA 1
ATOM 650 C C . LEU A 1 83 ? -27.080 5.240 38.914 1.00 86.50 83 LEU A C 1
ATOM 652 O O . LEU A 1 83 ? -27.376 4.860 40.046 1.00 86.50 83 LEU A O 1
ATOM 656 N N . GLN A 1 84 ? -27.669 6.280 38.316 1.00 88.62 84 GLN A N 1
ATOM 657 C CA . GLN A 1 84 ? -28.655 7.128 38.993 1.00 88.62 84 GLN A CA 1
ATOM 658 C C . GLN A 1 84 ? -30.086 6.625 38.792 1.00 88.62 84 GLN A C 1
ATOM 660 O O . GLN A 1 84 ? -30.762 6.330 39.774 1.00 88.62 84 GLN A O 1
ATOM 665 N N . THR A 1 85 ? -30.546 6.503 37.543 1.00 85.38 85 THR A N 1
ATOM 666 C CA . THR A 1 85 ? -31.929 6.100 37.233 1.00 85.38 85 THR A CA 1
ATOM 667 C C . THR A 1 85 ? -32.112 4.584 37.193 1.00 85.38 85 THR A C 1
ATOM 669 O O . THR A 1 85 ? -33.222 4.105 37.409 1.00 85.38 85 THR A O 1
ATOM 672 N N . ARG A 1 86 ? -31.022 3.822 36.987 1.00 82.12 86 ARG A N 1
ATOM 673 C CA . ARG A 1 86 ? -31.011 2.346 36.876 1.00 82.12 86 ARG A CA 1
ATOM 674 C C . ARG A 1 86 ? -31.993 1.809 35.825 1.00 82.12 86 ARG A C 1
ATOM 676 O O . ARG A 1 86 ? -32.502 0.699 35.953 1.00 82.12 86 ARG A O 1
ATOM 683 N N . GLU A 1 87 ? -32.243 2.589 34.780 1.00 82.06 87 GLU A N 1
ATOM 684 C CA . GLU A 1 87 ? -33.120 2.206 33.667 1.00 82.06 87 GLU A CA 1
ATOM 68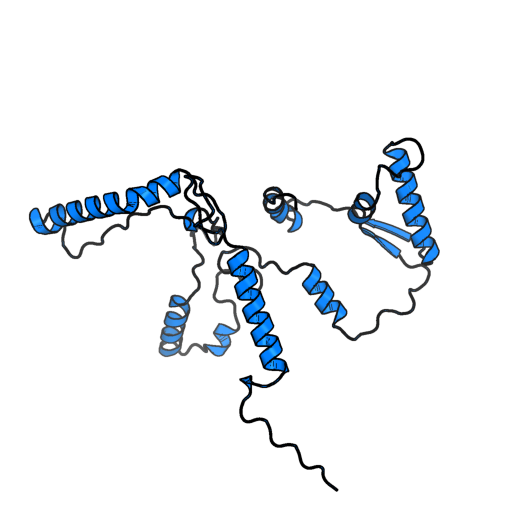5 C C . GLU A 1 87 ? -32.483 1.124 32.789 1.00 82.06 87 GLU A C 1
ATOM 687 O O . GLU A 1 87 ? -33.180 0.324 32.164 1.00 82.06 87 GLU A O 1
ATOM 692 N N . VAL A 1 88 ? -31.148 1.084 32.753 1.00 82.94 88 VAL A N 1
ATOM 693 C CA . VAL A 1 88 ? -30.363 0.138 31.959 1.00 82.94 88 VAL A CA 1
ATOM 694 C C . VAL A 1 88 ? -29.399 -0.616 32.868 1.00 82.94 88 VAL A C 1
ATOM 696 O O . VAL A 1 88 ? -28.691 -0.013 33.675 1.00 82.94 88 VAL A O 1
ATOM 699 N N . ASP A 1 89 ? -29.333 -1.939 32.707 1.00 83.94 89 ASP A N 1
ATOM 700 C CA . ASP A 1 89 ? -28.434 -2.788 33.488 1.00 83.94 89 ASP A CA 1
ATOM 701 C C . ASP A 1 89 ? -26.953 -2.435 33.231 1.00 83.94 89 ASP A C 1
ATOM 703 O O . ASP A 1 89 ? -26.529 -2.057 32.128 1.00 83.94 89 ASP A O 1
ATOM 707 N N . LEU A 1 90 ? -26.127 -2.585 34.261 1.00 81.75 90 LEU A N 1
ATOM 708 C CA . LEU A 1 90 ? -24.695 -2.308 34.208 1.00 81.75 90 LEU A CA 1
ATOM 709 C C . LEU A 1 90 ? -23.975 -3.230 33.220 1.00 81.75 90 LEU A C 1
ATOM 711 O O . LEU A 1 90 ? -23.030 -2.795 32.560 1.00 81.75 90 LEU A O 1
ATOM 715 N N . LEU A 1 91 ? -24.454 -4.468 33.072 1.00 84.06 91 LEU A N 1
ATOM 716 C CA . LEU A 1 91 ? -23.852 -5.489 32.211 1.00 84.06 91 LEU A CA 1
ATOM 717 C C . LEU A 1 91 ? -24.227 -5.336 30.729 1.00 84.06 91 LEU A C 1
ATOM 719 O O . LEU A 1 91 ? -23.638 -5.990 29.863 1.00 84.06 91 LEU A O 1
ATOM 723 N N . THR A 1 92 ? -25.169 -4.448 30.401 1.00 85.12 92 THR A N 1
ATOM 724 C CA . THR A 1 92 ? -25.599 -4.236 29.016 1.00 85.12 92 THR A CA 1
ATOM 725 C C . THR A 1 92 ? -24.486 -3.616 28.167 1.00 85.12 92 THR A C 1
ATOM 727 O O . THR A 1 92 ? -23.765 -2.710 28.600 1.00 85.12 92 THR A O 1
ATOM 730 N N . THR A 1 93 ? -24.349 -4.058 26.913 1.00 84.31 93 THR A N 1
ATOM 731 C CA . THR A 1 93 ? -23.274 -3.602 26.012 1.00 84.31 93 THR A CA 1
ATOM 732 C C . THR A 1 93 ? -23.343 -2.096 25.740 1.00 84.31 93 THR A C 1
ATOM 734 O O . THR A 1 93 ? -24.383 -1.571 25.349 1.00 84.31 93 THR A O 1
ATOM 737 N N . MET A 1 94 ? -22.215 -1.397 25.900 1.00 83.69 94 MET A N 1
ATOM 738 C CA . MET A 1 94 ? -22.089 0.023 25.554 1.00 83.69 94 MET A CA 1
ATOM 739 C C . MET A 1 94 ? -21.774 0.198 24.067 1.00 83.69 94 MET A C 1
ATOM 741 O O . MET A 1 94 ? -20.892 -0.468 23.515 1.00 83.69 94 MET A O 1
ATOM 745 N N . LYS A 1 95 ? -22.478 1.120 23.405 1.00 82.75 95 LYS A N 1
ATOM 746 C CA . LYS A 1 95 ? -22.192 1.472 22.011 1.00 82.75 95 LYS A CA 1
ATOM 747 C C . LYS A 1 95 ? -20.944 2.352 21.953 1.00 82.75 95 LYS A C 1
ATOM 749 O O . LYS A 1 95 ? -20.832 3.330 22.681 1.00 82.75 95 LYS A O 1
ATOM 754 N N . LYS A 1 96 ? -20.015 2.021 21.055 1.00 85.31 96 LYS A N 1
ATOM 755 C CA . LYS A 1 96 ? -18.848 2.869 20.778 1.00 85.31 96 LYS A CA 1
ATOM 756 C C . LYS A 1 96 ? -19.252 4.051 19.900 1.00 85.31 96 LYS A C 1
ATOM 758 O O . LYS A 1 96 ? -19.918 3.850 18.882 1.00 85.31 96 LYS A O 1
ATOM 763 N N . LEU A 1 97 ? -18.781 5.245 20.249 1.00 82.81 97 LEU A N 1
ATOM 764 C CA . LEU A 1 97 ? -18.838 6.415 19.377 1.00 82.81 97 LEU A CA 1
ATOM 765 C C . LEU A 1 97 ? -17.906 6.171 18.180 1.00 82.81 97 LEU A C 1
ATOM 767 O O . LEU A 1 97 ? -16.697 6.012 18.339 1.00 82.81 97 LEU A O 1
ATOM 771 N N . LYS A 1 98 ? -18.475 6.063 16.976 1.00 83.69 98 LYS A N 1
ATOM 772 C CA . LYS A 1 98 ? -17.725 5.817 15.734 1.00 83.69 98 LYS A CA 1
ATOM 773 C C . LYS A 1 98 ? -17.190 7.134 15.160 1.00 83.69 98 LYS A C 1
ATOM 775 O O . LYS A 1 98 ? -17.635 7.553 14.097 1.00 83.69 98 LYS A O 1
ATOM 780 N N . LEU A 1 99 ? -16.278 7.781 15.883 1.00 86.00 99 LEU A N 1
ATOM 781 C CA . LEU A 1 99 ? -15.648 9.026 15.436 1.00 86.00 99 LEU A CA 1
ATOM 782 C C . LEU A 1 99 ? -14.722 8.769 14.243 1.00 86.00 99 LEU A C 1
ATOM 784 O O . LEU A 1 99 ? -14.000 7.764 14.201 1.00 86.00 99 LEU A O 1
ATOM 788 N N . LYS A 1 100 ? -14.761 9.673 13.266 1.00 83.69 100 LYS A N 1
ATOM 789 C CA . LYS A 1 100 ? -13.864 9.665 12.112 1.00 83.69 100 LYS A CA 1
ATOM 790 C C . LYS A 1 100 ? -12.484 10.181 12.529 1.00 83.69 100 LYS A C 1
ATOM 792 O O . LYS A 1 100 ? -12.358 11.107 13.317 1.00 83.69 100 LYS A O 1
ATOM 797 N N . THR A 1 101 ? -11.435 9.554 12.008 1.00 83.69 101 THR A N 1
ATOM 798 C CA . THR A 1 101 ? -10.028 9.951 12.224 1.00 83.69 101 THR A CA 1
ATOM 799 C C . THR A 1 101 ? -9.266 9.892 10.899 1.00 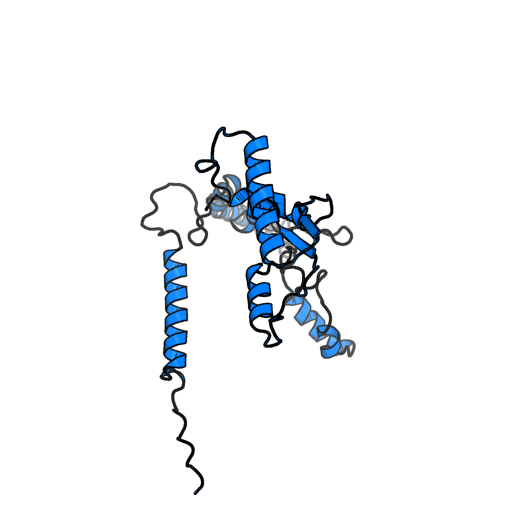83.69 101 THR A C 1
ATOM 801 O O . THR A 1 101 ? -9.823 9.434 9.900 1.00 83.69 101 THR A O 1
ATOM 804 N N . PHE A 1 102 ? -7.981 10.255 10.852 1.00 69.75 102 PHE A N 1
ATOM 805 C CA . PHE A 1 102 ? -7.165 10.124 9.629 1.00 69.75 102 PHE A CA 1
ATOM 806 C C . PHE A 1 102 ? -7.180 8.706 9.021 1.00 69.75 102 PHE A C 1
ATOM 808 O O . PHE A 1 102 ? -7.109 8.535 7.805 1.00 69.75 102 PHE A O 1
ATOM 815 N N . THR A 1 103 ? -7.390 7.665 9.836 1.00 67.19 103 THR A N 1
ATOM 816 C CA . THR A 1 103 ? -7.550 6.287 9.331 1.00 67.19 103 THR A CA 1
ATOM 817 C C . THR A 1 103 ? -8.836 6.076 8.530 1.00 67.19 103 THR A C 1
ATOM 819 O O . THR A 1 103 ? -8.875 5.222 7.646 1.00 67.19 103 THR A O 1
ATOM 822 N N . SER A 1 104 ? -9.872 6.878 8.779 1.00 69.00 104 SER A N 1
ATOM 823 C CA . SER A 1 104 ? -11.119 6.864 8.009 1.00 69.00 104 SER A CA 1
ATOM 824 C C . SER A 1 104 ? -11.004 7.562 6.649 1.00 69.00 104 SER A C 1
ATOM 826 O O . SER A 1 104 ? -11.771 7.235 5.746 1.00 69.00 104 SER A O 1
ATOM 828 N N . MET A 1 105 ? -10.011 8.445 6.470 1.00 62.56 105 MET A N 1
ATOM 829 C CA . MET A 1 105 ? -9.675 9.043 5.168 1.00 62.56 105 MET A CA 1
ATOM 830 C C . MET A 1 105 ? -8.937 8.059 4.258 1.00 62.56 105 MET A C 1
ATOM 832 O O . MET A 1 105 ? -9.025 8.141 3.031 1.00 62.56 105 MET A O 1
ATOM 836 N N . SER A 1 106 ? -8.220 7.097 4.847 1.00 51.59 106 SER A N 1
ATOM 837 C CA . SER A 1 106 ? -7.597 6.025 4.080 1.00 51.59 106 SER A CA 1
ATOM 838 C C . SER A 1 106 ? -8.701 5.139 3.496 1.00 51.59 106 SER A C 1
ATOM 840 O O . SER A 1 106 ? -9.480 4.520 4.226 1.00 51.59 106 SER A O 1
ATOM 842 N N . LYS A 1 107 ? -8.821 5.097 2.162 1.00 45.94 107 LYS A N 1
ATOM 843 C CA . LYS A 1 107 ? -9.767 4.196 1.492 1.00 45.94 107 LYS A CA 1
ATOM 844 C C . LYS A 1 107 ? -9.376 2.756 1.819 1.00 45.94 107 LYS A C 1
ATOM 846 O O . LYS A 1 107 ? -8.524 2.163 1.161 1.00 45.94 107 LYS A O 1
ATOM 851 N N . THR A 1 108 ? -10.025 2.177 2.824 1.00 43.22 108 THR A N 1
ATOM 852 C CA . THR A 1 108 ? -10.066 0.727 2.980 1.00 43.22 108 THR A CA 1
ATOM 853 C C . THR A 1 108 ? -10.791 0.184 1.761 1.00 43.22 108 THR A C 1
ATOM 855 O O . THR A 1 108 ? -11.962 0.486 1.519 1.00 43.22 108 THR A O 1
ATOM 858 N N . THR A 1 109 ? -10.069 -0.565 0.932 1.00 38.41 109 THR A N 1
ATOM 859 C CA . THR A 1 109 ? -10.669 -1.177 -0.247 1.00 38.41 109 THR A CA 1
ATOM 860 C C . THR A 1 109 ? -11.550 -2.311 0.251 1.00 38.41 109 THR A C 1
ATOM 862 O O . THR A 1 109 ? -11.082 -3.392 0.590 1.00 38.41 109 THR A O 1
ATOM 865 N N . LYS A 1 110 ? -12.847 -2.028 0.376 1.00 42.72 110 LYS A N 1
ATOM 866 C CA . LYS A 1 110 ? -13.859 -3.016 0.733 1.00 42.72 110 LYS A CA 1
ATOM 867 C C . LYS A 1 110 ? -14.027 -3.975 -0.442 1.00 42.72 110 LYS A C 1
ATOM 869 O O . LYS A 1 110 ? -14.638 -3.618 -1.447 1.00 42.72 110 LYS A O 1
ATOM 874 N N . SER A 1 111 ? -13.505 -5.188 -0.333 1.00 38.56 111 SER A N 1
ATOM 875 C CA . SER A 1 111 ? -13.859 -6.274 -1.245 1.00 38.56 111 SER A CA 1
ATOM 876 C C . SER A 1 111 ? -15.081 -7.019 -0.696 1.00 38.56 111 SER A C 1
ATOM 878 O O . SER A 1 111 ? -15.120 -7.430 0.462 1.00 38.56 111 SER A O 1
ATOM 880 N N . LYS A 1 112 ? -16.123 -7.165 -1.525 1.00 33.53 112 LYS A N 1
ATOM 881 C CA . LYS A 1 112 ? -17.282 -8.015 -1.216 1.00 33.53 112 LYS A CA 1
ATOM 882 C C . LYS A 1 112 ? -16.917 -9.462 -1.536 1.00 33.53 112 LYS A C 1
ATOM 884 O O . LYS A 1 112 ? -16.688 -9.781 -2.697 1.00 33.53 112 LYS A O 1
ATOM 889 N N . VAL A 1 113 ? -16.938 -10.335 -0.534 1.00 41.19 113 VAL A N 1
ATOM 890 C CA . VAL A 1 113 ? -16.928 -11.791 -0.736 1.00 41.19 113 VAL A CA 1
ATOM 891 C C . VAL A 1 113 ? -18.222 -12.339 -0.138 1.00 41.19 113 VAL A C 1
ATOM 893 O O . VAL A 1 113 ? -18.520 -12.095 1.029 1.00 41.19 113 VAL A O 1
ATOM 896 N N . HIS A 1 114 ? -19.040 -13.000 -0.964 1.00 39.22 114 HIS A N 1
ATOM 897 C CA . HIS A 1 114 ? -20.329 -13.601 -0.580 1.00 39.22 114 HIS A CA 1
ATOM 898 C C . HIS A 1 114 ? -21.253 -12.704 0.272 1.00 39.22 114 HIS A C 1
ATOM 900 O O . HIS A 1 114 ? -21.827 -13.134 1.270 1.00 39.22 114 HIS A O 1
ATOM 906 N N . GLY A 1 115 ? -21.401 -11.432 -0.112 1.00 40.25 115 GLY A N 1
ATOM 907 C CA . GLY A 1 115 ? -22.401 -10.531 0.477 1.00 40.25 115 GLY A CA 1
ATOM 908 C C . GLY A 1 115 ? -22.100 -10.011 1.889 1.00 40.25 115 GLY A C 1
ATOM 909 O O . GLY A 1 115 ? -22.877 -9.206 2.395 1.00 40.25 115 GLY A O 1
ATOM 910 N N . LYS A 1 116 ? -20.977 -10.392 2.514 1.00 31.77 116 LYS A N 1
ATOM 911 C CA . LYS A 1 116 ? -20.529 -9.829 3.799 1.00 31.77 116 LYS A CA 1
ATOM 912 C C . LYS A 1 116 ? -19.368 -8.858 3.583 1.00 31.77 116 LYS A C 1
ATOM 914 O O . LYS A 1 116 ? -18.391 -9.182 2.912 1.00 31.77 116 LYS A O 1
ATOM 919 N N . GLU A 1 117 ? -19.479 -7.655 4.152 1.00 42.16 117 GLU A N 1
ATOM 920 C CA . GLU A 1 117 ? -18.362 -6.706 4.225 1.00 42.16 117 GLU A CA 1
ATOM 921 C C . GLU A 1 117 ? -17.317 -7.250 5.209 1.00 42.16 117 GLU A C 1
ATOM 923 O O . GLU A 1 117 ? -17.536 -7.239 6.421 1.00 42.16 117 GLU A O 1
ATOM 928 N N . VAL A 1 118 ? -16.181 -7.736 4.706 1.00 45.50 118 VAL A N 1
ATOM 929 C CA . VAL A 1 118 ? -15.064 -8.164 5.554 1.00 45.50 118 VAL A CA 1
ATOM 930 C C . VAL A 1 118 ? -13.993 -7.084 5.504 1.00 45.50 118 VAL A C 1
ATOM 932 O O . VAL A 1 118 ? -13.351 -6.867 4.480 1.00 45.50 118 VAL A O 1
ATOM 935 N N . SER A 1 119 ? -13.803 -6.388 6.625 1.00 42.81 119 SER A N 1
ATOM 936 C CA . SER A 1 119 ? -12.590 -5.597 6.824 1.00 42.81 119 SER A CA 1
ATOM 937 C C . SER A 1 119 ? -11.444 -6.573 7.062 1.00 42.81 119 SER A C 1
ATOM 939 O O . SER A 1 119 ? -11.443 -7.318 8.041 1.00 42.81 119 SER A O 1
ATOM 941 N N . LEU A 1 120 ? -10.490 -6.605 6.135 1.00 49.59 120 LEU A N 1
ATOM 942 C CA . LEU A 1 120 ? -9.274 -7.391 6.275 1.00 49.59 120 LEU A CA 1
ATOM 943 C C . LEU A 1 120 ? -8.403 -6.735 7.362 1.00 49.59 120 LEU A C 1
ATOM 945 O O . LEU A 1 120 ? -7.586 -5.854 7.118 1.00 49.59 120 LEU A O 1
ATOM 949 N N . LYS A 1 121 ? -8.650 -7.103 8.616 1.00 48.28 121 LYS A N 1
ATOM 950 C CA . LYS A 1 121 ? -7.706 -6.917 9.718 1.00 48.28 121 LYS A CA 1
ATOM 951 C C . LYS A 1 121 ? -7.047 -8.269 9.933 1.00 48.28 121 LYS A C 1
ATOM 953 O O . LYS A 1 121 ? -7.713 -9.195 10.380 1.00 48.28 121 LYS A O 1
ATOM 958 N N . ALA A 1 122 ? -5.772 -8.376 9.578 1.00 51.38 122 ALA A N 1
ATOM 959 C CA . ALA A 1 122 ? -5.005 -9.613 9.657 1.00 51.38 122 ALA A CA 1
ATOM 960 C C . ALA A 1 122 ? -5.034 -10.243 11.072 1.00 51.38 122 ALA A C 1
ATOM 962 O O . ALA A 1 122 ? -4.464 -9.732 12.034 1.00 51.38 122 ALA A O 1
ATOM 963 N N . ASP A 1 123 ? -5.795 -11.327 11.206 1.00 58.97 123 ASP A N 1
ATOM 964 C CA . ASP A 1 123 ? -5.390 -12.690 11.573 1.00 58.97 123 ASP A CA 1
ATOM 965 C C . ASP A 1 123 ? -4.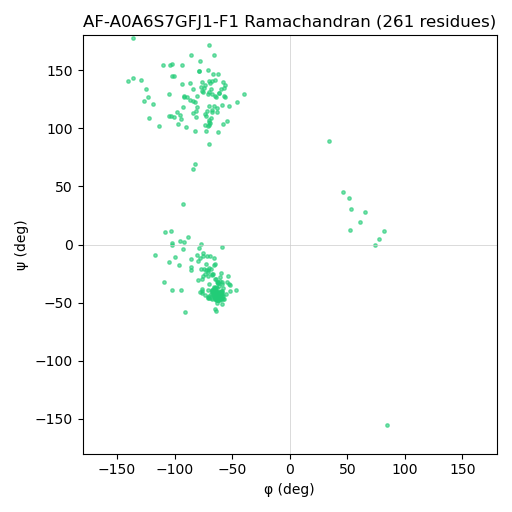550 -13.005 12.823 1.00 58.97 123 ASP A C 1
ATOM 967 O O . ASP A 1 123 ? -4.208 -14.169 13.016 1.00 58.97 123 ASP A O 1
ATOM 971 N N . ARG A 1 124 ? -4.348 -12.094 13.789 1.00 57.16 124 ARG A N 1
ATOM 972 C CA . ARG A 1 124 ? -3.877 -12.536 15.130 1.00 57.16 124 ARG A CA 1
ATOM 973 C C . ARG A 1 124 ? -4.894 -13.464 15.807 1.00 57.16 124 ARG A C 1
ATOM 975 O O . ARG A 1 124 ? -4.550 -14.488 16.386 1.00 57.16 124 ARG A O 1
ATOM 982 N N . ASN A 1 125 ? -6.171 -13.098 15.713 1.00 63.91 125 ASN A N 1
ATOM 983 C CA . ASN A 1 125 ? -7.264 -13.878 16.292 1.00 63.91 125 ASN A CA 1
ATOM 984 C C . ASN A 1 125 ? -7.556 -15.155 15.490 1.00 63.91 125 ASN A C 1
ATOM 986 O O . ASN A 1 125 ? -8.088 -16.106 16.055 1.00 63.91 125 ASN A O 1
ATOM 990 N N . LEU A 1 126 ? -7.225 -15.181 14.193 1.00 70.44 126 LEU A N 1
ATOM 991 C CA . LEU A 1 126 ? -7.343 -16.384 13.371 1.00 70.44 126 LEU A CA 1
ATOM 992 C C . LEU A 1 126 ? -6.277 -17.404 13.772 1.00 70.44 126 LEU A C 1
ATOM 994 O O . LEU A 1 126 ? -6.622 -18.557 14.000 1.00 70.44 126 LEU A O 1
ATOM 998 N N . LEU A 1 127 ? -5.026 -16.968 13.954 1.00 70.50 127 LEU A N 1
ATOM 999 C CA . LEU A 1 127 ? -3.933 -17.842 14.383 1.00 70.50 127 LEU A CA 1
ATOM 1000 C C . LEU A 1 127 ? -4.228 -18.496 15.744 1.00 70.50 127 LEU A C 1
ATOM 1002 O O . LEU A 1 127 ? -4.124 -19.708 15.880 1.00 70.50 127 LEU A O 1
ATOM 1006 N N . ALA A 1 128 ? -4.702 -17.710 16.719 1.00 74.00 128 ALA A N 1
ATOM 1007 C CA . ALA A 1 128 ? -5.090 -18.227 18.034 1.00 74.00 128 ALA A CA 1
ATOM 1008 C C . ALA A 1 128 ? -6.245 -19.244 17.958 1.00 74.00 128 ALA A C 1
ATOM 1010 O O . ALA A 1 128 ? -6.276 -20.220 18.701 1.00 74.00 128 ALA A O 1
ATOM 1011 N N . ARG A 1 129 ? -7.203 -19.041 17.044 1.00 77.31 129 ARG A N 1
ATOM 1012 C CA . ARG A 1 129 ? -8.292 -20.003 16.814 1.00 77.31 129 ARG A CA 1
ATOM 1013 C C . ARG A 1 129 ? -7.799 -21.270 16.126 1.00 77.31 129 ARG A C 1
ATOM 1015 O O . ARG A 1 129 ? -8.280 -22.346 16.460 1.00 77.31 129 ARG A O 1
ATOM 1022 N N . LEU A 1 130 ? -6.878 -21.145 15.175 1.00 78.19 130 LEU A N 1
ATOM 1023 C CA . LEU A 1 130 ? -6.296 -22.281 14.469 1.00 78.19 130 LEU A CA 1
ATOM 1024 C C . LEU A 1 130 ? -5.473 -23.163 15.397 1.00 78.19 130 LEU A C 1
ATOM 1026 O O . LEU A 1 130 ? -5.585 -24.375 15.290 1.00 78.19 130 LEU A O 1
ATOM 1030 N N . ASP A 1 131 ? -4.744 -22.582 16.344 1.00 79.81 131 ASP A N 1
ATOM 1031 C CA . ASP A 1 131 ? -3.993 -23.337 17.350 1.00 79.81 131 ASP A CA 1
ATOM 1032 C C . ASP A 1 131 ? -4.923 -24.179 18.246 1.00 79.81 131 ASP A C 1
ATOM 1034 O O . ASP A 1 131 ? -4.766 -25.394 18.376 1.00 79.81 131 ASP A O 1
ATOM 1038 N N . VAL A 1 132 ? -5.999 -23.565 18.753 1.00 83.56 132 VAL A N 1
ATOM 1039 C CA . VAL A 1 132 ? -7.027 -24.263 19.547 1.00 83.56 132 VAL A CA 1
ATOM 1040 C C . VAL A 1 132 ? -7.733 -25.352 18.729 1.00 83.56 132 VAL A C 1
ATOM 1042 O O . VAL A 1 132 ? -7.950 -26.462 19.216 1.00 83.56 132 VAL A O 1
ATOM 1045 N N . ILE A 1 133 ? -8.094 -25.065 17.475 1.00 81.94 133 ILE A N 1
ATOM 1046 C CA . ILE A 1 133 ? -8.741 -26.040 16.585 1.00 81.94 133 ILE A CA 1
ATOM 1047 C C . ILE A 1 133 ? -7.777 -27.171 16.216 1.00 81.94 133 ILE A C 1
ATOM 1049 O O . ILE A 1 133 ? -8.203 -28.324 16.185 1.00 81.94 133 ILE A O 1
ATOM 1053 N N . GLY A 1 134 ? -6.503 -26.865 15.972 1.00 82.38 134 GLY A N 1
ATOM 1054 C CA . GLY A 1 134 ? -5.444 -27.838 15.715 1.00 82.38 134 GLY A CA 1
ATOM 1055 C C . GLY A 1 134 ? -5.311 -28.822 16.870 1.00 82.38 134 GLY A C 1
ATOM 1056 O O . GLY A 1 134 ? -5.315 -30.030 16.644 1.00 82.38 134 GLY A O 1
ATOM 1057 N N . HIS A 1 135 ? -5.345 -28.321 18.108 1.00 78.62 135 HIS A N 1
ATOM 1058 C CA . HIS A 1 135 ? -5.335 -29.149 19.315 1.00 78.62 135 HIS A CA 1
ATOM 1059 C C . HIS A 1 135 ? -6.586 -30.027 19.470 1.00 78.62 135 HIS A C 1
ATOM 1061 O O . HIS A 1 135 ? -6.475 -31.210 19.786 1.00 78.62 135 HIS A O 1
ATOM 1067 N N . ILE A 1 136 ? -7.785 -29.478 19.242 1.00 84.69 136 ILE A N 1
ATOM 1068 C CA . ILE A 1 136 ? -9.050 -30.206 19.463 1.00 84.69 136 ILE A CA 1
ATOM 1069 C C . ILE A 1 136 ? -9.328 -31.217 18.345 1.00 84.69 136 ILE A C 1
ATOM 1071 O O . ILE A 1 136 ? -9.805 -32.321 18.602 1.00 84.69 136 ILE A O 1
ATOM 1075 N N . ARG A 1 137 ? -9.076 -30.834 17.091 1.00 84.88 137 ARG A N 1
ATOM 1076 C CA . ARG A 1 137 ? -9.458 -31.607 15.901 1.00 84.88 137 ARG A CA 1
ATOM 1077 C C . ARG A 1 137 ? -8.298 -32.373 15.266 1.00 84.88 137 ARG A C 1
ATOM 1079 O O . ARG A 1 137 ? -8.528 -33.033 14.260 1.00 84.88 137 ARG A O 1
ATOM 1086 N N . LYS A 1 138 ? -7.087 -32.297 15.837 1.00 82.88 138 LYS A N 1
ATOM 1087 C CA . LYS A 1 138 ? -5.853 -32.885 15.282 1.00 82.88 138 LYS A CA 1
ATOM 1088 C C . LYS A 1 138 ? -5.619 -32.485 13.820 1.00 82.88 138 LYS A C 1
ATOM 1090 O O . LYS A 1 138 ? -5.247 -33.313 12.995 1.00 82.88 138 LYS A O 1
ATOM 1095 N N . VAL A 1 139 ? -5.896 -31.224 13.493 1.00 82.75 139 VAL A N 1
ATOM 1096 C CA . VAL A 1 139 ? -5.620 -30.681 12.156 1.00 82.75 139 VAL A CA 1
ATOM 1097 C C . VAL A 1 139 ? -4.123 -30.438 12.048 1.00 82.75 139 VAL A C 1
ATOM 1099 O O . VAL A 1 139 ? -3.546 -29.815 12.939 1.00 82.75 139 VAL A O 1
ATOM 1102 N N . ASP A 1 140 ? -3.511 -30.899 10.959 1.00 85.06 140 ASP A N 1
ATOM 1103 C CA . ASP A 1 140 ? -2.118 -30.586 10.674 1.00 85.06 140 ASP A CA 1
ATOM 1104 C C . ASP A 1 140 ? -1.982 -29.098 10.320 1.00 85.06 140 ASP A C 1
ATOM 1106 O O . ASP A 1 140 ? -2.352 -28.637 9.238 1.00 85.06 140 ASP A O 1
ATOM 1110 N N . LEU A 1 141 ? -1.467 -28.328 11.278 1.00 81.44 141 LEU A N 1
ATOM 1111 C CA . LEU A 1 141 ? -1.207 -26.904 11.109 1.00 81.44 141 LEU A CA 1
ATOM 1112 C C . LEU A 1 141 ? -0.128 -26.645 10.054 1.00 81.44 141 LEU A C 1
ATOM 1114 O O . LEU A 1 141 ? -0.180 -25.606 9.400 1.00 81.44 141 LEU A O 1
ATOM 1118 N N . GLN A 1 142 ? 0.824 -27.564 9.865 1.00 82.12 142 GLN A N 1
ATOM 1119 C CA . GLN A 1 142 ? 1.882 -27.417 8.870 1.00 82.12 142 GLN A CA 1
ATOM 1120 C C . GLN A 1 142 ? 1.303 -27.476 7.456 1.00 82.12 142 GLN A C 1
ATOM 1122 O O . GLN A 1 142 ? 1.594 -26.604 6.635 1.00 82.12 142 GLN A O 1
ATOM 1127 N N . GLU A 1 143 ? 0.441 -28.456 7.191 1.00 84.56 143 GLU A N 1
ATOM 1128 C CA . GLU A 1 143 ? -0.274 -28.558 5.922 1.00 84.56 143 GLU A CA 1
ATOM 1129 C C . GLU A 1 143 ? -1.233 -27.375 5.731 1.00 84.56 143 GLU A C 1
ATOM 1131 O O . GLU A 1 143 ? -1.226 -26.731 4.683 1.00 84.56 143 GLU A O 1
ATOM 1136 N N . LEU A 1 144 ? -2.011 -27.014 6.753 1.00 82.38 144 LEU A N 1
ATOM 1137 C CA . LEU A 1 144 ? -2.977 -25.919 6.669 1.00 82.38 144 LEU A CA 1
ATOM 1138 C C . LEU A 1 144 ? -2.312 -24.564 6.347 1.00 82.38 144 LEU A C 1
ATOM 1140 O O . LEU A 1 144 ? -2.831 -23.799 5.533 1.00 82.38 144 LEU A O 1
ATOM 1144 N N . LEU A 1 145 ? -1.154 -24.273 6.950 1.00 79.50 145 LEU A N 1
ATOM 1145 C CA . LEU A 1 145 ? -0.399 -23.034 6.725 1.00 79.50 145 LEU A CA 1
ATOM 1146 C C . LEU A 1 145 ? 0.276 -22.965 5.346 1.00 79.50 145 LEU A C 1
ATOM 1148 O O . LEU A 1 145 ? 0.749 -21.894 4.964 1.00 79.50 145 LEU A O 1
ATOM 1152 N N . SER A 1 146 ? 0.293 -24.060 4.578 1.00 82.56 146 SER A N 1
ATOM 1153 C CA . SER A 1 146 ? 0.729 -24.033 3.176 1.00 82.56 146 SER A CA 1
ATOM 1154 C C . SER A 1 146 ? -0.292 -23.361 2.243 1.00 82.56 146 SER A C 1
ATOM 1156 O O . SER A 1 146 ? 0.058 -22.935 1.141 1.00 82.56 146 SER A O 1
ATOM 1158 N N . TYR A 1 147 ? -1.538 -23.196 2.701 1.00 79.06 147 TYR A N 1
ATOM 1159 C CA . TYR A 1 147 ? -2.621 -22.557 1.959 1.00 79.06 147 TYR A CA 1
ATOM 1160 C C . TYR A 1 147 ? -2.878 -21.124 2.441 1.00 79.06 147 TYR A C 1
ATOM 1162 O O . TYR A 1 147 ? -2.617 -20.757 3.588 1.00 79.06 147 TYR A O 1
ATOM 1170 N N . SER A 1 148 ? -3.447 -20.279 1.573 1.00 71.62 148 SER A N 1
ATOM 1171 C CA . SER A 1 148 ? -3.864 -18.938 1.988 1.00 71.62 148 SER A CA 1
ATOM 1172 C C . SER A 1 148 ? -5.112 -19.011 2.870 1.00 71.62 148 SER A C 1
ATOM 1174 O O . SER A 1 148 ? -6.203 -19.291 2.381 1.00 71.62 148 SER A O 1
ATOM 1176 N N . LEU A 1 149 ? -4.955 -18.710 4.157 1.00 73.69 149 LEU A N 1
ATOM 1177 C CA . LEU A 1 149 ? -6.041 -18.735 5.146 1.00 73.69 149 LEU A CA 1
ATOM 1178 C C . LEU A 1 149 ? -6.973 -17.514 5.082 1.00 73.69 149 LEU A C 1
ATOM 1180 O O . LEU A 1 149 ? -8.035 -17.502 5.703 1.00 73.69 149 LEU A O 1
ATOM 1184 N N . GLY A 1 150 ? -6.573 -16.487 4.331 1.00 67.19 150 GLY A N 1
ATOM 1185 C CA . GLY A 1 150 ? -7.388 -15.311 4.050 1.00 67.19 150 GLY A CA 1
ATOM 1186 C C . GLY A 1 150 ? -8.321 -15.519 2.850 1.00 67.19 150 GLY A C 1
ATOM 1187 O O . GLY A 1 150 ? -8.086 -16.392 2.017 1.00 67.19 150 GLY A O 1
ATOM 1188 N N . PRO A 1 151 ? -9.352 -14.670 2.686 1.00 64.12 151 PRO A N 1
ATOM 1189 C CA . PRO A 1 151 ? -10.276 -14.738 1.546 1.00 64.12 151 PRO A CA 1
ATOM 1190 C C . PRO A 1 151 ? -9.604 -14.418 0.200 1.00 64.12 151 PRO A C 1
ATOM 1192 O O . PRO A 1 151 ? -10.205 -14.609 -0.854 1.00 64.12 151 PRO A O 1
ATOM 1195 N N . VAL A 1 152 ? -8.375 -13.899 0.232 1.00 63.16 152 VAL A N 1
ATOM 1196 C CA . VAL A 1 152 ? -7.523 -13.654 -0.930 1.00 63.16 152 VAL A CA 1
ATOM 1197 C C . VAL A 1 152 ? -6.075 -14.006 -0.576 1.00 63.16 152 VAL A C 1
ATOM 1199 O O . VAL A 1 152 ? -5.636 -13.683 0.533 1.00 63.16 152 VAL A O 1
ATOM 1202 N N . PRO A 1 153 ? -5.306 -14.617 -1.497 1.00 69.50 153 PRO A N 1
ATOM 1203 C CA . PRO A 1 153 ? -3.895 -14.903 -1.271 1.00 69.50 153 PRO A CA 1
ATOM 1204 C C . PRO A 1 153 ? -3.086 -13.623 -1.057 1.00 69.50 153 PRO A C 1
ATOM 1206 O O . PRO A 1 153 ? -3.133 -12.708 -1.882 1.00 69.50 153 PRO A O 1
ATOM 1209 N N . LEU A 1 154 ? -2.272 -13.587 0.003 1.00 67.31 154 LEU A N 1
ATOM 1210 C CA . LEU A 1 154 ? -1.394 -12.446 0.297 1.00 67.31 154 LEU A CA 1
ATOM 1211 C C . LEU A 1 154 ? -0.298 -12.233 -0.760 1.00 67.31 154 LEU A C 1
ATOM 1213 O O . LEU A 1 154 ? 0.278 -11.154 -0.845 1.00 67.31 154 LEU A O 1
ATOM 1217 N N . ALA A 1 155 ? -0.038 -13.241 -1.598 1.00 67.56 155 ALA A N 1
ATOM 1218 C CA . ALA A 1 155 ? 0.821 -13.113 -2.773 1.00 67.56 155 ALA A CA 1
ATOM 1219 C C . ALA A 1 155 ? 0.220 -12.195 -3.856 1.00 67.56 155 ALA A C 1
ATOM 1221 O O . ALA A 1 155 ? 0.953 -11.613 -4.651 1.00 67.56 155 ALA A O 1
ATOM 1222 N N . LEU A 1 156 ? -1.110 -12.065 -3.892 1.00 61.84 156 LEU A N 1
ATOM 1223 C CA . LEU A 1 156 ? -1.844 -11.303 -4.904 1.00 61.84 156 LEU A CA 1
ATOM 1224 C C . LEU A 1 156 ? -2.445 -10.018 -4.338 1.00 61.84 156 LEU A C 1
ATOM 1226 O O . LEU A 1 156 ? -2.528 -9.020 -5.055 1.00 61.84 156 LEU A O 1
ATOM 1230 N N . CYS A 1 157 ? -2.840 -10.024 -3.062 1.00 61.19 157 CYS A N 1
ATOM 1231 C CA . CYS A 1 157 ? -3.503 -8.901 -2.409 1.00 61.19 157 CYS A CA 1
ATOM 1232 C C . CYS A 1 157 ? -2.841 -8.518 -1.078 1.00 61.19 157 CYS A C 1
ATOM 1234 O O . CYS A 1 157 ? -2.439 -9.365 -0.291 1.00 61.19 157 CYS A O 1
ATOM 1236 N N . THR A 1 158 ? -2.753 -7.224 -0.794 1.00 61.62 158 THR A N 1
ATOM 1237 C CA . THR A 1 158 ? -2.353 -6.709 0.511 1.00 61.62 158 THR A CA 1
ATOM 1238 C C . THR A 1 158 ? -3.399 -7.082 1.566 1.00 61.62 158 THR A C 1
ATOM 1240 O O . THR A 1 158 ? -4.563 -7.332 1.226 1.00 61.62 158 THR A O 1
ATOM 1243 N N . PRO A 1 159 ? -3.054 -7.006 2.864 1.00 53.34 159 PRO A N 1
ATOM 1244 C CA . PRO A 1 159 ? -4.018 -7.158 3.951 1.00 53.34 159 PRO A CA 1
ATOM 1245 C C . PRO A 1 159 ? -5.164 -6.143 3.934 1.00 53.34 159 PRO A C 1
ATOM 1247 O O . PRO A 1 159 ? -6.008 -6.207 4.800 1.00 53.34 159 PRO A O 1
ATOM 1250 N N . LEU A 1 160 ? -5.210 -5.189 3.001 1.00 53.06 160 LEU A N 1
ATOM 1251 C CA . LEU A 1 160 ? -6.327 -4.255 2.825 1.00 53.06 160 LEU A CA 1
ATOM 1252 C C . LEU A 1 160 ? -7.150 -4.559 1.562 1.00 53.06 160 LEU A C 1
ATOM 1254 O O . LEU A 1 160 ? -7.957 -3.731 1.147 1.00 53.06 160 LEU A O 1
ATOM 1258 N N . GLY A 1 161 ? -6.924 -5.712 0.923 1.00 54.78 161 GLY A N 1
ATOM 1259 C CA . GLY A 1 161 ? -7.644 -6.154 -0.274 1.00 54.78 161 GLY A CA 1
ATOM 1260 C C . GLY A 1 161 ? -7.200 -5.469 -1.569 1.00 54.78 161 GLY A C 1
ATOM 1261 O O . GLY A 1 161 ? -7.795 -5.697 -2.620 1.00 54.78 161 GLY A O 1
ATOM 1262 N N . CYS A 1 162 ? -6.160 -4.633 -1.522 1.00 57.12 162 CYS A N 1
ATOM 1263 C CA . CYS A 1 162 ? -5.563 -4.035 -2.716 1.00 57.12 162 CYS A CA 1
ATOM 1264 C C . CYS A 1 162 ? -4.651 -5.048 -3.408 1.00 57.12 162 CYS A C 1
ATOM 1266 O O . CYS A 1 162 ? -4.001 -5.817 -2.723 1.00 57.12 162 CYS A O 1
ATOM 1268 N N . LEU A 1 163 ? -4.497 -5.000 -4.732 1.00 61.25 163 LEU A N 1
ATOM 1269 C CA . LEU A 1 163 ? -3.468 -5.801 -5.412 1.00 61.25 163 LEU A CA 1
ATOM 1270 C C . LEU A 1 163 ? -2.068 -5.485 -4.855 1.00 61.25 163 LEU A C 1
ATOM 1272 O O . LEU A 1 163 ? -1.721 -4.308 -4.697 1.00 61.25 163 LEU A O 1
ATOM 1276 N N . VAL A 1 164 ? -1.267 -6.518 -4.576 1.00 62.97 164 VAL A N 1
ATOM 1277 C CA . VAL A 1 164 ? 0.150 -6.364 -4.223 1.00 62.97 164 VAL A CA 1
ATOM 1278 C C . VAL A 1 164 ? 0.857 -5.752 -5.422 1.00 62.97 164 VAL A C 1
ATOM 1280 O O . VAL A 1 164 ? 0.888 -6.319 -6.512 1.00 62.97 164 VAL A O 1
ATOM 1283 N N . LYS A 1 165 ? 1.405 -4.553 -5.225 1.00 65.25 165 LYS A N 1
ATOM 1284 C CA . LYS A 1 165 ? 2.163 -3.853 -6.256 1.00 65.25 165 LYS A CA 1
ATOM 1285 C C . LYS A 1 165 ? 3.633 -4.188 -6.095 1.00 65.25 165 LYS A C 1
ATOM 1287 O O . LYS A 1 165 ? 4.253 -3.829 -5.099 1.00 65.25 165 LYS A O 1
ATOM 1292 N N . THR A 1 166 ? 4.209 -4.810 -7.107 1.00 60.78 166 THR A N 1
ATOM 1293 C CA . THR A 1 166 ? 5.658 -4.874 -7.282 1.00 60.78 166 THR A CA 1
ATOM 1294 C C . THR A 1 166 ? 6.088 -3.724 -8.181 1.00 60.78 166 THR A C 1
ATOM 1296 O O . THR A 1 166 ? 5.425 -3.409 -9.171 1.00 60.78 166 THR A O 1
ATOM 1299 N N . ASN A 1 167 ? 7.196 -3.061 -7.839 1.00 64.19 167 ASN A N 1
ATOM 1300 C CA . ASN A 1 167 ? 7.804 -2.096 -8.752 1.00 64.19 167 ASN A CA 1
ATOM 1301 C C . ASN A 1 167 ? 8.095 -2.821 -10.079 1.00 64.19 167 ASN A C 1
ATOM 1303 O O . ASN A 1 167 ? 8.738 -3.870 -10.063 1.00 64.19 167 ASN A O 1
ATOM 1307 N N . LYS A 1 168 ? 7.630 -2.276 -11.213 1.00 65.38 168 LYS A N 1
ATOM 1308 C CA . LYS A 1 168 ? 7.844 -2.862 -12.549 1.00 65.38 168 LYS A CA 1
ATOM 1309 C C . LYS A 1 168 ? 9.332 -3.147 -12.807 1.00 65.38 168 LYS A C 1
ATOM 1311 O O . LYS A 1 168 ? 9.661 -4.162 -13.408 1.00 65.38 168 LYS A O 1
ATOM 1316 N N . ALA A 1 169 ? 10.223 -2.302 -12.280 1.00 70.44 169 ALA A N 1
ATOM 1317 C CA . ALA A 1 169 ? 11.671 -2.474 -12.388 1.00 70.44 169 ALA A CA 1
ATOM 1318 C C . ALA A 1 169 ? 12.209 -3.686 -11.607 1.00 70.44 169 ALA A C 1
ATOM 1320 O O . ALA A 1 169 ? 13.218 -4.257 -11.995 1.00 70.44 169 ALA A O 1
ATOM 1321 N N . LYS A 1 170 ? 11.524 -4.133 -10.544 1.00 73.31 170 LYS A N 1
ATOM 1322 C CA . LYS A 1 170 ? 11.963 -5.266 -9.711 1.00 73.31 170 LYS A CA 1
ATOM 1323 C C . LYS A 1 170 ? 11.995 -6.578 -10.495 1.00 73.31 170 LYS A C 1
ATOM 1325 O O . LYS A 1 170 ? 12.912 -7.362 -10.306 1.00 73.31 170 LYS A O 1
ATOM 1330 N N . MET A 1 171 ? 11.039 -6.775 -11.407 1.00 68.56 171 MET A N 1
ATOM 1331 C CA . MET A 1 171 ? 11.055 -7.906 -12.340 1.00 68.56 171 MET A CA 1
ATOM 1332 C C . MET A 1 171 ? 12.242 -7.816 -13.302 1.00 68.56 171 MET A C 1
ATOM 1334 O O . MET A 1 171 ? 12.879 -8.831 -13.554 1.00 68.56 171 MET A O 1
ATOM 1338 N N . LEU A 1 172 ? 12.552 -6.616 -13.807 1.00 71.81 172 LEU A N 1
ATOM 1339 C CA . LEU A 1 172 ? 13.718 -6.405 -14.666 1.00 71.81 172 LEU A CA 1
ATOM 1340 C C . LEU A 1 172 ? 15.009 -6.771 -13.930 1.00 71.81 172 LEU A C 1
ATOM 1342 O O . LEU A 1 172 ? 15.774 -7.567 -14.446 1.00 71.81 172 LEU A O 1
ATOM 1346 N N . TYR A 1 173 ? 15.188 -6.295 -12.694 1.00 77.12 173 TYR A N 1
ATOM 1347 C CA . TYR A 1 173 ? 16.349 -6.652 -11.874 1.00 77.12 173 TYR A CA 1
ATOM 1348 C C . TYR A 1 173 ? 16.438 -8.158 -11.610 1.00 77.12 173 TYR A C 1
ATOM 1350 O O . TYR A 1 173 ? 17.522 -8.730 -11.652 1.00 77.12 173 TYR A O 1
ATOM 1358 N N . SER A 1 174 ? 15.304 -8.825 -11.365 1.00 76.56 174 SER A N 1
ATOM 1359 C CA . SER A 1 174 ? 15.275 -10.283 -11.221 1.00 76.56 174 SER A CA 1
ATOM 1360 C C . SER A 1 174 ? 15.661 -11.005 -12.514 1.00 76.56 174 SER A C 1
ATOM 1362 O O . SER A 1 174 ? 16.380 -11.995 -12.441 1.00 76.56 174 SER A O 1
ATOM 1364 N N . LEU A 1 175 ? 15.237 -10.510 -13.680 1.00 70.75 175 LEU A N 1
ATOM 1365 C CA . LEU A 1 175 ? 15.636 -11.054 -14.982 1.00 70.75 175 LEU A CA 1
ATOM 1366 C C . LEU A 1 175 ? 17.120 -10.798 -15.282 1.00 70.75 175 LEU A C 1
ATOM 1368 O O . LEU A 1 175 ? 17.812 -11.710 -15.712 1.00 70.75 175 LEU A O 1
ATOM 1372 N N . GLU A 1 176 ? 17.622 -9.597 -14.997 1.00 75.25 176 GLU A N 1
ATOM 1373 C CA . GLU A 1 176 ? 19.037 -9.224 -15.147 1.00 75.25 176 GLU A CA 1
ATOM 1374 C C . GLU A 1 176 ? 19.953 -10.025 -14.213 1.00 75.25 176 GLU A C 1
ATOM 1376 O O . GLU A 1 176 ? 21.106 -10.284 -14.544 1.00 75.25 176 GLU A O 1
ATOM 1381 N N . SER A 1 177 ? 19.445 -10.438 -13.047 1.00 75.25 177 SER A N 1
ATOM 1382 C CA . SER A 1 177 ? 20.187 -11.270 -12.095 1.00 75.25 177 SER A CA 1
ATOM 1383 C C . SER A 1 177 ? 20.307 -12.739 -12.515 1.00 75.25 177 SER A C 1
ATOM 1385 O O . SER A 1 177 ? 21.057 -13.485 -11.882 1.00 75.25 177 SER A O 1
ATOM 1387 N N . GLN A 1 178 ? 19.586 -13.174 -13.558 1.00 75.75 178 GLN A N 1
ATOM 1388 C CA . GLN A 1 178 ? 19.725 -14.531 -14.074 1.00 75.75 178 GLN A CA 1
ATOM 1389 C C . GLN A 1 178 ? 20.956 -14.633 -14.991 1.00 75.75 178 GLN A C 1
ATOM 1391 O O . GLN A 1 178 ? 21.086 -13.864 -15.941 1.00 75.75 178 GLN A O 1
ATOM 1396 N N . PRO A 1 179 ? 21.862 -15.596 -14.748 1.00 61.22 179 PRO A N 1
ATOM 1397 C CA . PRO A 1 179 ? 23.126 -15.719 -15.477 1.00 61.22 179 PRO A CA 1
ATOM 1398 C C . PRO A 1 179 ? 22.986 -16.328 -16.885 1.00 61.22 179 PRO A C 1
ATOM 1400 O O . PRO A 1 179 ? 23.990 -16.511 -17.578 1.00 61.22 179 PRO A O 1
ATOM 1403 N N . GLU A 1 180 ? 21.776 -16.676 -17.333 1.00 58.91 180 GLU A N 1
ATOM 1404 C CA . GLU A 1 180 ? 21.588 -17.332 -18.627 1.00 58.91 180 GLU A CA 1
ATOM 1405 C C . GLU A 1 180 ? 21.576 -16.331 -19.786 1.00 58.91 180 GLU A C 1
ATOM 1407 O O . GLU A 1 180 ? 20.572 -15.707 -20.113 1.00 58.91 180 GLU A O 1
ATOM 1412 N N . LYS A 1 181 ? 22.760 -16.225 -20.405 1.00 57.91 181 LYS A N 1
ATOM 1413 C CA . LYS A 1 181 ? 23.027 -15.941 -21.822 1.00 57.91 181 LYS A CA 1
ATOM 1414 C C . LYS A 1 181 ? 22.017 -14.997 -22.477 1.00 57.91 181 LYS A C 1
ATOM 1416 O O . LYS A 1 181 ? 21.088 -15.432 -23.158 1.00 57.91 181 LYS A O 1
ATOM 1421 N N . ALA A 1 182 ? 22.302 -13.697 -22.394 1.00 59.16 182 ALA A N 1
ATOM 1422 C CA . ALA A 1 182 ? 21.856 -12.772 -23.428 1.00 59.16 182 ALA A CA 1
ATOM 1423 C C . ALA A 1 182 ? 22.170 -13.411 -24.788 1.00 59.16 182 ALA A C 1
ATOM 1425 O O . ALA A 1 182 ? 23.312 -13.799 -25.035 1.00 59.16 182 ALA A O 1
ATOM 1426 N N . ILE A 1 183 ? 21.156 -13.597 -25.630 1.00 58.47 183 ILE A N 1
ATOM 1427 C CA . ILE A 1 183 ? 21.338 -14.077 -26.997 1.00 58.47 183 ILE A CA 1
ATOM 1428 C C . ILE A 1 183 ? 22.285 -13.077 -27.675 1.00 58.47 183 ILE A C 1
ATOM 1430 O O . ILE A 1 183 ? 21.895 -11.948 -27.962 1.00 58.47 183 ILE A O 1
ATOM 1434 N N . VAL A 1 184 ? 23.554 -13.464 -27.837 1.00 63.31 184 VAL A N 1
ATOM 1435 C CA . VAL A 1 184 ? 24.623 -12.580 -28.340 1.00 63.31 184 VAL A CA 1
ATOM 1436 C C . VAL A 1 184 ? 24.453 -12.322 -29.843 1.00 63.31 184 VAL A C 1
ATOM 1438 O O . VAL A 1 184 ? 24.894 -11.294 -30.348 1.00 63.31 184 VAL A O 1
ATOM 1441 N N . GLU A 1 185 ? 23.735 -13.203 -30.546 1.00 64.50 185 GLU A N 1
ATOM 1442 C CA . GLU A 1 185 ? 23.412 -13.066 -31.966 1.00 64.50 185 GLU A CA 1
ATOM 1443 C C . GLU A 1 185 ? 21.900 -13.071 -32.189 1.00 64.50 185 GLU A C 1
ATOM 1445 O O . GLU A 1 185 ? 21.236 -14.099 -32.063 1.00 64.50 185 GLU A O 1
ATOM 1450 N N . ILE A 1 186 ? 21.348 -11.910 -32.543 1.00 67.31 186 ILE A N 1
ATOM 1451 C CA . ILE A 1 186 ? 19.949 -11.791 -32.963 1.00 67.31 186 ILE A CA 1
ATOM 1452 C C . ILE A 1 186 ? 19.817 -12.460 -34.345 1.00 67.31 186 ILE A C 1
ATOM 1454 O O . ILE A 1 186 ? 20.471 -12.007 -35.291 1.00 67.31 186 ILE A O 1
ATOM 1458 N N . PRO A 1 187 ? 18.989 -13.511 -34.505 1.00 70.44 187 PRO A N 1
ATOM 1459 C CA . PRO A 1 187 ? 18.790 -14.155 -35.798 1.00 70.44 187 PRO A CA 1
ATOM 1460 C C . PRO A 1 187 ? 18.250 -13.163 -36.834 1.00 70.44 187 PRO A C 1
ATOM 1462 O O . PRO A 1 187 ? 17.302 -12.417 -36.570 1.00 70.44 187 PRO A O 1
ATOM 1465 N N . ARG A 1 188 ? 18.838 -13.166 -38.036 1.00 76.81 188 ARG A N 1
ATOM 1466 C CA . ARG A 1 188 ? 18.351 -12.346 -39.156 1.00 76.81 188 ARG A CA 1
ATOM 1467 C C . ARG A 1 188 ? 16.973 -12.829 -39.608 1.00 76.81 188 ARG A C 1
ATOM 1469 O O . ARG A 1 188 ? 16.684 -14.020 -39.574 1.00 76.81 188 ARG A O 1
ATOM 1476 N N . GLY A 1 189 ? 16.137 -11.898 -40.058 1.00 80.31 189 GLY A N 1
ATOM 1477 C CA . GLY A 1 189 ? 14.761 -12.169 -40.472 1.00 80.31 189 GLY A CA 1
ATOM 1478 C C . GLY A 1 189 ? 13.751 -12.236 -39.325 1.00 80.31 189 GLY A C 1
ATOM 1479 O O . GLY A 1 189 ? 12.619 -12.648 -39.551 1.00 80.31 189 GLY A O 1
ATOM 1480 N N . GLY A 1 190 ? 14.135 -11.826 -38.111 1.00 82.75 190 GLY A N 1
ATOM 1481 C CA . GLY A 1 190 ? 13.233 -11.763 -36.960 1.00 82.75 190 GLY A CA 1
ATOM 1482 C C . GLY A 1 190 ? 12.174 -10.655 -37.042 1.00 82.75 190 GLY A C 1
ATOM 1483 O O . GLY A 1 190 ? 12.217 -9.777 -37.910 1.00 82.75 190 GLY A O 1
ATOM 1484 N N . ILE A 1 191 ? 11.243 -10.694 -36.085 1.00 86.31 191 ILE A N 1
ATOM 1485 C CA . ILE A 1 191 ? 10.190 -9.690 -35.883 1.00 86.31 191 ILE A CA 1
ATOM 1486 C C . ILE A 1 191 ? 10.694 -8.625 -34.902 1.00 86.31 191 ILE A C 1
ATOM 1488 O O . ILE A 1 191 ? 11.131 -8.943 -33.795 1.00 86.31 191 ILE A O 1
ATOM 1492 N N . PHE A 1 192 ? 10.601 -7.353 -35.285 1.00 86.56 192 PHE A N 1
ATOM 1493 C CA . PHE A 1 192 ? 10.959 -6.220 -34.438 1.00 86.56 192 PHE A CA 1
ATOM 1494 C C . PHE A 1 192 ? 9.717 -5.642 -33.756 1.00 86.56 192 PHE A C 1
ATOM 1496 O O . PHE A 1 192 ? 8.921 -4.935 -34.376 1.00 86.56 192 PHE A O 1
ATOM 1503 N N . VAL A 1 193 ? 9.547 -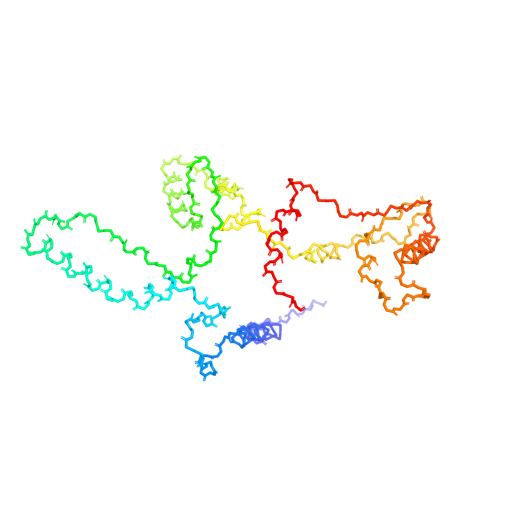5.938 -32.467 1.00 89.38 193 VAL A N 1
ATOM 1504 C CA . VAL A 1 193 ? 8.405 -5.464 -31.674 1.00 89.38 193 VAL A CA 1
ATOM 1505 C C . VAL A 1 193 ? 8.752 -4.144 -30.989 1.00 89.38 193 VAL A C 1
ATOM 1507 O O . VAL A 1 193 ? 9.759 -4.034 -30.289 1.00 89.38 193 VAL A O 1
ATOM 1510 N N . VAL A 1 194 ? 7.908 -3.132 -31.182 1.00 87.56 194 VAL A N 1
ATOM 1511 C CA . VAL A 1 194 ? 8.124 -1.771 -30.686 1.00 87.56 194 VAL A CA 1
ATOM 1512 C C . VAL A 1 194 ? 6.959 -1.335 -29.808 1.00 87.56 194 VAL A C 1
ATOM 1514 O O . VAL A 1 194 ? 5.816 -1.340 -30.252 1.00 87.56 194 VAL A O 1
ATOM 1517 N N . ASP A 1 195 ? 7.271 -0.885 -28.592 1.00 88.50 195 ASP A N 1
ATOM 1518 C CA . ASP A 1 195 ? 6.341 -0.136 -27.738 1.00 88.50 195 ASP A CA 1
ATOM 1519 C C . ASP A 1 195 ? 6.083 1.246 -28.362 1.00 88.50 195 ASP A C 1
ATOM 1521 O O . ASP A 1 195 ? 6.980 2.100 -28.416 1.00 88.50 195 ASP A O 1
ATOM 1525 N N . SER A 1 196 ? 4.873 1.442 -28.888 1.00 86.31 196 SER A N 1
ATOM 1526 C CA . SER A 1 196 ? 4.508 2.640 -29.642 1.00 86.31 196 SER A CA 1
ATOM 1527 C C . SER A 1 196 ? 4.524 3.900 -28.784 1.00 86.31 196 SER A C 1
ATOM 1529 O O . SER A 1 196 ? 5.123 4.905 -29.176 1.00 86.31 196 SER A O 1
ATOM 1531 N N . MET A 1 197 ? 3.921 3.845 -27.596 1.00 85.50 197 MET A N 1
ATOM 1532 C CA . MET A 1 197 ? 3.746 5.002 -26.721 1.00 85.50 197 MET A CA 1
ATOM 1533 C C . MET A 1 197 ? 5.092 5.485 -26.201 1.00 85.50 197 MET A C 1
ATOM 1535 O O . MET A 1 197 ? 5.366 6.684 -26.234 1.00 85.50 197 MET A O 1
ATOM 1539 N N . ALA A 1 198 ? 5.992 4.560 -25.858 1.00 84.81 198 ALA A N 1
ATOM 1540 C CA . ALA A 1 198 ? 7.350 4.913 -25.461 1.00 84.81 198 ALA A CA 1
ATOM 1541 C C . ALA A 1 198 ? 8.141 5.604 -26.588 1.00 84.81 198 ALA A C 1
ATOM 1543 O O . ALA A 1 198 ? 9.006 6.442 -26.319 1.00 84.81 198 ALA A O 1
ATOM 1544 N N . LYS A 1 199 ? 7.898 5.254 -27.859 1.00 85.88 199 LYS A N 1
ATOM 1545 C CA . LYS A 1 199 ? 8.548 5.923 -28.996 1.00 85.88 199 LYS A CA 1
ATOM 1546 C C . LYS A 1 199 ? 7.937 7.284 -29.285 1.00 85.88 199 LYS A C 1
ATOM 1548 O O . LYS A 1 199 ? 8.705 8.198 -29.570 1.00 85.88 199 LYS A O 1
ATOM 1553 N N . ILE A 1 200 ? 6.615 7.418 -29.188 1.00 86.94 200 ILE A N 1
ATOM 1554 C CA . ILE A 1 200 ? 5.899 8.685 -29.380 1.00 86.94 200 ILE A CA 1
ATOM 1555 C C . ILE A 1 200 ? 6.311 9.698 -28.303 1.00 86.94 200 ILE A C 1
ATOM 1557 O O . ILE A 1 200 ? 6.681 10.817 -28.644 1.00 86.94 200 ILE A O 1
ATOM 1561 N N . GLU A 1 201 ? 6.349 9.298 -27.029 1.00 84.50 201 GLU A N 1
ATOM 1562 C CA . GLU A 1 201 ? 6.712 10.173 -25.900 1.00 84.50 201 GLU A CA 1
ATOM 1563 C C . GLU A 1 201 ? 8.154 10.699 -25.995 1.00 84.50 201 GLU A C 1
ATOM 1565 O O . GLU A 1 201 ? 8.442 11.837 -25.635 1.00 84.50 201 GLU A O 1
ATOM 1570 N N . LYS A 1 202 ? 9.072 9.895 -26.546 1.00 83.81 202 LYS A N 1
ATOM 1571 C CA . LYS A 1 202 ? 10.474 10.291 -26.758 1.00 83.81 202 LYS A CA 1
ATOM 1572 C C . LYS A 1 202 ? 10.676 11.255 -27.930 1.00 83.81 202 LYS A C 1
ATOM 1574 O O . LYS A 1 202 ? 11.800 11.718 -28.144 1.00 83.81 202 LYS A O 1
ATOM 1579 N N . VAL A 1 203 ? 9.648 11.534 -28.733 1.00 84.19 203 VAL A N 1
ATOM 1580 C CA . VAL A 1 203 ? 9.752 12.531 -29.800 1.00 84.19 203 VAL A CA 1
ATOM 1581 C C . VAL A 1 203 ? 9.551 13.918 -29.209 1.00 84.19 203 VAL A C 1
ATOM 1583 O O . VAL A 1 203 ? 8.446 14.319 -28.863 1.00 84.19 203 VAL A O 1
ATOM 1586 N N . ASP A 1 204 ? 10.632 14.691 -29.170 1.00 82.69 204 ASP A N 1
ATOM 1587 C CA . ASP A 1 204 ? 10.545 16.120 -28.901 1.00 82.69 204 ASP A CA 1
ATOM 1588 C C . ASP A 1 204 ? 9.894 16.832 -30.098 1.00 82.69 204 ASP A C 1
ATOM 1590 O O . ASP A 1 204 ? 10.524 17.064 -31.134 1.00 82.69 204 ASP A O 1
ATOM 1594 N N . VAL A 1 205 ? 8.614 17.177 -29.946 1.00 79.75 205 VAL A N 1
ATOM 1595 C CA . VAL A 1 205 ? 7.792 17.846 -30.967 1.00 79.75 205 VAL A CA 1
ATOM 1596 C C . VAL A 1 205 ? 8.385 19.202 -31.376 1.00 79.75 205 VAL A C 1
ATOM 1598 O O . VAL A 1 205 ? 8.160 19.667 -32.494 1.00 79.75 205 VAL A O 1
ATOM 1601 N N . LYS A 1 206 ? 9.191 19.842 -30.512 1.00 79.62 206 LYS A N 1
ATOM 1602 C CA . LYS A 1 206 ? 9.867 21.112 -30.826 1.00 79.62 206 LYS A CA 1
ATOM 1603 C C . LYS A 1 206 ? 11.049 20.931 -31.779 1.00 79.62 206 LYS A C 1
ATOM 1605 O O . LYS A 1 206 ? 11.428 21.891 -32.438 1.00 79.62 206 LYS A O 1
ATOM 1610 N N . LYS A 1 207 ? 11.605 19.719 -31.866 1.00 80.62 207 LYS A N 1
ATOM 1611 C CA . LYS A 1 207 ? 12.747 19.364 -32.726 1.00 80.62 207 LYS A CA 1
ATOM 1612 C C . LYS A 1 207 ? 12.329 18.595 -33.982 1.00 80.62 207 LYS A C 1
ATOM 1614 O O . LYS A 1 207 ? 13.181 18.015 -34.655 1.00 80.62 207 LYS A O 1
ATOM 1619 N N . LEU A 1 208 ? 11.031 18.547 -34.291 1.00 81.06 208 LEU A N 1
ATOM 1620 C CA . LEU A 1 208 ? 10.555 17.947 -35.533 1.00 81.06 208 LEU A CA 1
ATOM 1621 C C . LEU A 1 208 ? 11.002 18.804 -36.729 1.00 81.06 208 LEU A C 1
ATOM 1623 O O . LEU A 1 208 ? 10.798 20.017 -36.714 1.00 81.06 208 LEU A O 1
ATOM 1627 N N . PRO A 1 209 ? 11.611 18.200 -37.761 1.00 77.44 209 PRO A N 1
ATOM 1628 C CA . PRO A 1 209 ? 11.998 18.923 -38.965 1.00 77.44 209 PRO A CA 1
ATOM 1629 C C . PRO A 1 209 ? 10.754 19.302 -39.778 1.00 77.44 209 PRO A C 1
ATOM 1631 O O . PRO A 1 209 ? 9.944 18.433 -40.072 1.00 77.44 209 PRO A O 1
ATOM 1634 N N . GLY A 1 210 ? 10.612 20.566 -40.180 1.00 80.44 210 GLY A N 1
ATOM 1635 C CA . GLY A 1 210 ? 9.483 21.035 -40.997 1.00 80.44 210 GLY A CA 1
ATOM 1636 C C . GLY A 1 210 ? 8.227 21.392 -40.192 1.00 80.44 210 GLY A C 1
ATOM 1637 O O . GLY A 1 210 ? 8.301 21.754 -39.018 1.00 80.44 210 GLY A O 1
ATOM 1638 N N . GLU A 1 211 ? 7.059 21.330 -40.835 1.00 79.31 211 GLU A N 1
ATOM 1639 C CA . GLU A 1 211 ? 5.789 21.725 -40.216 1.00 79.31 211 GLU A CA 1
ATOM 1640 C C . GLU A 1 211 ? 5.338 20.744 -39.126 1.00 79.31 211 GLU A C 1
ATOM 1642 O O . GLU A 1 211 ? 5.449 19.522 -39.255 1.00 79.31 211 GLU A O 1
ATOM 1647 N N . ARG A 1 212 ? 4.783 21.276 -38.032 1.00 84.62 212 ARG A N 1
ATOM 1648 C CA . ARG A 1 212 ? 4.332 20.489 -36.873 1.00 84.62 212 ARG A CA 1
ATOM 1649 C C . ARG A 1 212 ? 2.944 19.898 -37.107 1.00 84.62 212 ARG A C 1
ATOM 1651 O O . ARG A 1 212 ? 1.971 20.299 -36.478 1.00 84.62 212 ARG A O 1
ATOM 1658 N N . THR A 1 213 ? 2.871 18.935 -38.018 1.00 87.81 213 THR A N 1
ATOM 1659 C CA . THR A 1 213 ? 1.646 18.199 -38.347 1.00 87.81 213 THR A CA 1
ATOM 1660 C C . THR A 1 213 ? 1.721 16.753 -37.857 1.00 87.81 213 THR A C 1
ATOM 1662 O O . THR A 1 213 ? 2.803 16.173 -37.730 1.00 87.81 213 THR A O 1
ATOM 1665 N N . PHE A 1 214 ? 0.561 16.133 -37.611 1.00 87.38 214 PHE A N 1
ATOM 1666 C CA . PHE A 1 214 ? 0.487 14.706 -37.267 1.00 87.38 214 PHE A CA 1
ATOM 1667 C C . PHE A 1 214 ? 1.085 13.814 -38.362 1.00 87.38 214 PHE A C 1
ATOM 1669 O O . PHE A 1 214 ? 1.724 12.809 -38.059 1.00 87.38 214 PHE A O 1
ATOM 1676 N N . LEU A 1 215 ? 0.946 14.217 -39.628 1.00 88.06 215 LEU A N 1
ATOM 1677 C CA . LEU A 1 215 ? 1.544 13.519 -40.763 1.00 88.06 215 LEU A CA 1
ATOM 1678 C C . LEU A 1 215 ? 3.077 13.538 -40.697 1.00 88.06 215 LEU A C 1
ATOM 1680 O O . LEU A 1 215 ? 3.724 12.519 -40.930 1.00 88.06 215 LEU A O 1
ATOM 1684 N N . ASN A 1 216 ? 3.670 14.681 -40.350 1.00 86.12 216 ASN A N 1
ATOM 1685 C CA . AS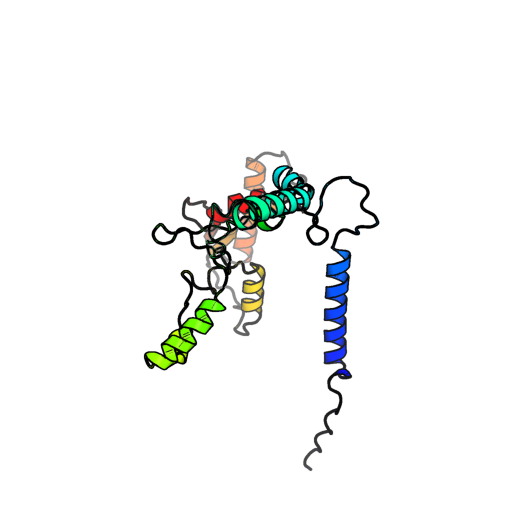N A 1 216 ? 5.117 14.792 -40.212 1.00 86.12 216 ASN A CA 1
ATOM 1686 C C . ASN A 1 216 ? 5.642 13.977 -39.015 1.00 86.12 216 ASN A C 1
ATOM 1688 O O . ASN A 1 216 ? 6.637 13.261 -39.131 1.00 86.12 216 ASN A O 1
ATOM 1692 N N . LEU A 1 217 ? 4.923 13.999 -37.888 1.00 87.88 217 LEU A N 1
ATOM 1693 C CA . LEU A 1 217 ? 5.217 13.139 -36.739 1.00 87.88 217 LEU A CA 1
ATOM 1694 C C . LEU A 1 217 ? 5.204 11.649 -37.129 1.00 87.88 217 LEU A C 1
ATOM 1696 O O . LEU A 1 217 ? 6.148 10.926 -36.802 1.00 87.88 217 LEU A O 1
ATOM 1700 N N . ALA A 1 218 ? 4.177 11.207 -37.860 1.00 88.88 218 ALA A N 1
ATOM 1701 C CA . ALA A 1 218 ? 4.053 9.830 -38.332 1.00 88.88 218 ALA A CA 1
ATOM 1702 C C . ALA A 1 218 ? 5.217 9.432 -39.256 1.00 88.88 218 ALA A C 1
ATOM 1704 O O . ALA A 1 218 ? 5.831 8.385 -39.051 1.00 88.88 218 ALA A O 1
ATOM 1705 N N . HIS A 1 219 ? 5.592 10.288 -40.213 1.00 89.81 219 HIS A N 1
ATOM 1706 C CA . HIS A 1 219 ? 6.730 10.037 -41.102 1.00 89.81 219 HIS A CA 1
ATOM 1707 C C . HIS A 1 219 ? 8.060 9.925 -40.349 1.00 89.81 219 HIS A C 1
ATOM 1709 O O . HIS A 1 219 ? 8.849 9.012 -40.612 1.00 89.81 219 HIS A O 1
ATOM 1715 N N . VAL A 1 220 ? 8.321 10.826 -39.397 1.00 88.44 220 VAL A N 1
ATOM 1716 C CA . VAL A 1 220 ? 9.554 10.807 -38.596 1.00 88.44 220 VAL A CA 1
ATOM 1717 C C . VAL A 1 220 ? 9.631 9.543 -37.738 1.00 88.44 220 VAL A C 1
ATOM 1719 O O . VAL A 1 220 ? 10.687 8.907 -37.679 1.00 88.44 220 VAL A O 1
ATOM 1722 N N . LEU A 1 221 ? 8.526 9.153 -37.099 1.00 89.12 221 LEU A N 1
ATOM 1723 C CA . LEU A 1 221 ? 8.444 7.927 -36.304 1.00 89.12 221 LEU A CA 1
ATOM 1724 C C . LEU A 1 221 ? 8.662 6.682 -37.162 1.00 89.12 221 LEU A C 1
ATOM 1726 O O . LEU A 1 221 ? 9.529 5.869 -36.837 1.00 89.12 221 LEU A O 1
ATOM 1730 N N . LEU A 1 222 ? 7.944 6.570 -38.281 1.00 90.38 222 LEU A N 1
ATOM 1731 C CA . LEU A 1 222 ? 8.062 5.444 -39.201 1.00 90.38 222 LEU A CA 1
ATOM 1732 C C . LEU A 1 222 ? 9.500 5.302 -39.708 1.00 90.38 222 LEU A C 1
ATOM 1734 O O . LEU A 1 222 ? 10.076 4.219 -39.632 1.00 90.38 222 LEU A O 1
ATOM 1738 N N . ARG A 1 223 ? 10.129 6.404 -40.134 1.00 89.69 223 ARG A N 1
ATOM 1739 C CA . ARG A 1 223 ? 11.520 6.396 -40.608 1.00 89.69 223 ARG A CA 1
ATOM 1740 C C . ARG A 1 223 ? 12.495 5.936 -39.524 1.00 89.69 223 ARG A C 1
ATOM 1742 O O . ARG A 1 223 ? 13.377 5.129 -39.805 1.00 89.69 223 ARG A O 1
ATOM 1749 N N . ARG A 1 224 ? 12.341 6.416 -38.284 1.00 88.38 224 ARG A N 1
ATOM 1750 C CA . ARG A 1 224 ? 13.182 5.988 -37.150 1.00 88.38 224 ARG A CA 1
ATOM 1751 C C . ARG A 1 224 ? 13.031 4.494 -36.868 1.00 88.38 224 ARG A C 1
ATOM 1753 O O . ARG A 1 224 ? 14.033 3.817 -36.658 1.00 88.38 224 ARG A O 1
ATOM 1760 N N . ILE A 1 225 ? 11.800 3.991 -36.870 1.00 89.38 225 ILE A N 1
ATOM 1761 C CA . ILE A 1 225 ? 11.490 2.590 -36.572 1.00 89.38 225 ILE A CA 1
ATOM 1762 C C . ILE A 1 225 ? 12.012 1.664 -37.679 1.00 89.38 225 ILE A C 1
ATOM 1764 O O . ILE A 1 225 ? 12.691 0.685 -37.380 1.00 89.38 225 ILE A O 1
ATOM 1768 N N . VAL A 1 226 ? 11.777 2.007 -38.947 1.00 89.44 226 VAL A N 1
ATOM 1769 C CA . VAL A 1 226 ? 12.251 1.226 -40.101 1.00 89.44 226 VAL A CA 1
ATOM 1770 C C . VAL A 1 226 ? 13.777 1.187 -40.160 1.00 89.44 226 VAL A C 1
ATOM 1772 O O . VAL A 1 226 ? 14.349 0.130 -40.415 1.00 89.44 226 VAL A O 1
ATOM 1775 N N . ASN A 1 227 ? 14.457 2.303 -39.881 1.00 88.94 227 ASN A N 1
ATOM 1776 C CA . ASN A 1 227 ? 15.921 2.331 -39.846 1.00 88.94 227 ASN A CA 1
ATOM 1777 C C . ASN A 1 227 ? 16.492 1.427 -38.742 1.00 88.94 227 ASN A C 1
ATOM 1779 O O . ASN A 1 227 ? 17.471 0.724 -38.982 1.00 88.94 227 ASN A O 1
ATOM 1783 N N . LEU A 1 228 ? 15.869 1.414 -37.558 1.00 85.12 228 LEU A N 1
ATOM 1784 C CA . LEU A 1 228 ? 16.257 0.520 -36.462 1.00 85.12 228 LEU A CA 1
ATOM 1785 C C . LEU A 1 228 ? 16.045 -0.954 -36.828 1.00 85.12 228 LEU A C 1
ATOM 1787 O O . LEU A 1 228 ? 16.940 -1.768 -36.620 1.00 85.12 228 LEU A O 1
ATOM 1791 N N . ALA A 1 229 ? 14.898 -1.292 -37.419 1.00 86.06 229 ALA A N 1
ATOM 1792 C CA . ALA A 1 229 ? 14.597 -2.657 -37.844 1.00 86.06 229 ALA A CA 1
ATOM 1793 C C . ALA A 1 229 ? 15.564 -3.156 -38.932 1.00 86.06 229 ALA A C 1
ATOM 1795 O O . ALA A 1 229 ? 16.075 -4.270 -38.839 1.00 86.06 229 ALA A O 1
ATOM 1796 N N . ARG A 1 230 ? 15.887 -2.308 -39.922 1.00 85.44 230 ARG A N 1
ATOM 1797 C CA . ARG A 1 230 ? 16.884 -2.620 -40.961 1.00 85.44 230 ARG A CA 1
ATOM 1798 C C . ARG A 1 230 ? 18.281 -2.824 -40.381 1.00 85.44 230 ARG A C 1
ATOM 1800 O O . ARG A 1 230 ? 18.957 -3.764 -40.781 1.00 85.44 230 ARG A O 1
ATOM 1807 N N . GLY A 1 231 ? 18.694 -1.982 -39.429 1.00 83.81 231 GLY A N 1
ATOM 1808 C CA . GLY A 1 231 ? 19.981 -2.121 -38.738 1.00 83.81 231 GLY A CA 1
ATOM 1809 C C . GLY A 1 231 ? 20.117 -3.444 -37.978 1.00 83.81 231 GLY A C 1
ATOM 1810 O O . GLY A 1 231 ? 21.206 -4.004 -37.918 1.00 83.81 231 GLY A O 1
ATOM 1811 N N . ASN A 1 232 ? 18.999 -3.979 -37.481 1.00 79.75 232 ASN A N 1
ATOM 1812 C CA . ASN A 1 232 ? 18.934 -5.260 -36.776 1.00 79.75 232 ASN A CA 1
ATOM 1813 C C . ASN A 1 232 ? 18.640 -6.462 -37.698 1.00 79.75 232 ASN A C 1
ATOM 1815 O O . ASN A 1 232 ? 18.494 -7.581 -37.211 1.00 79.75 232 ASN A O 1
ATOM 1819 N N . GLY A 1 233 ? 18.520 -6.258 -39.017 1.00 83.19 233 GLY A N 1
ATOM 1820 C CA . GLY A 1 233 ? 18.218 -7.327 -39.974 1.00 83.19 233 GLY A CA 1
ATOM 1821 C C . GLY A 1 233 ? 16.827 -7.953 -39.810 1.00 83.19 233 GLY A C 1
ATOM 1822 O O . GLY A 1 233 ? 16.661 -9.133 -40.110 1.00 83.19 233 GLY A O 1
ATOM 1823 N N . SER A 1 234 ? 15.847 -7.202 -39.301 1.00 86.25 234 SER A N 1
ATOM 1824 C CA . SER A 1 234 ? 14.460 -7.653 -39.122 1.00 86.25 234 SER A CA 1
ATOM 1825 C C . SER A 1 234 ? 13.631 -7.443 -40.394 1.00 86.25 234 SER A C 1
ATOM 1827 O O . SER A 1 234 ? 13.729 -6.392 -41.031 1.00 86.25 234 SER A O 1
ATOM 1829 N N . ASN A 1 235 ? 12.784 -8.417 -40.737 1.00 86.31 235 ASN A N 1
ATOM 1830 C CA . ASN A 1 235 ? 11.946 -8.372 -41.946 1.00 86.31 235 ASN A CA 1
ATOM 1831 C C . ASN A 1 235 ? 10.530 -7.854 -41.671 1.00 86.31 235 ASN A C 1
ATOM 1833 O O . ASN A 1 235 ? 9.826 -7.449 -42.593 1.00 86.31 235 ASN A O 1
ATOM 1837 N N . GLU A 1 236 ? 10.122 -7.855 -40.405 1.00 88.19 236 GLU A N 1
ATOM 1838 C CA . GLU A 1 236 ? 8.777 -7.501 -39.978 1.00 88.19 236 GLU A CA 1
ATOM 1839 C C . GLU A 1 236 ? 8.841 -6.591 -38.753 1.00 88.19 236 GLU A C 1
ATOM 1841 O O . GLU A 1 236 ? 9.717 -6.739 -37.898 1.00 88.19 236 GLU A O 1
ATOM 1846 N N . ILE A 1 237 ? 7.922 -5.628 -38.677 1.00 89.75 237 ILE A N 1
ATOM 1847 C CA . ILE A 1 237 ? 7.852 -4.664 -37.580 1.00 89.75 237 ILE A CA 1
ATOM 1848 C C . ILE A 1 237 ? 6.448 -4.684 -36.997 1.00 89.75 237 ILE A C 1
ATOM 1850 O O . ILE A 1 237 ? 5.474 -4.427 -37.701 1.00 89.75 237 ILE A O 1
ATOM 1854 N N . HIS A 1 238 ? 6.352 -4.941 -35.695 1.00 90.81 238 HIS A N 1
ATOM 1855 C CA . HIS A 1 238 ? 5.100 -4.876 -34.949 1.00 90.81 238 HIS A CA 1
ATOM 1856 C C . HIS A 1 238 ? 5.095 -3.611 -34.101 1.00 90.81 238 HIS A C 1
ATOM 1858 O O . HIS A 1 238 ? 5.850 -3.486 -33.136 1.00 90.81 238 HIS A O 1
ATOM 1864 N N . PHE A 1 239 ? 4.241 -2.663 -34.473 1.00 88.50 239 PHE A N 1
ATOM 1865 C CA . PHE A 1 239 ? 4.016 -1.437 -33.716 1.00 88.50 239 PHE A CA 1
ATOM 1866 C C . PHE A 1 239 ? 2.888 -1.675 -32.710 1.00 88.50 239 PHE A C 1
ATOM 1868 O O . PHE A 1 239 ? 1.718 -1.727 -33.083 1.00 88.50 239 PHE A O 1
ATOM 1875 N N . VAL A 1 240 ? 3.246 -1.894 -31.444 1.00 89.12 240 VAL A N 1
ATOM 1876 C CA . VAL A 1 240 ? 2.305 -2.348 -30.415 1.00 89.12 240 VAL A CA 1
ATOM 1877 C C . VAL A 1 240 ? 1.809 -1.164 -29.608 1.00 89.12 240 VAL A C 1
ATOM 1879 O O . VAL A 1 240 ? 2.573 -0.537 -28.874 1.00 89.12 240 VAL A O 1
ATOM 1882 N N . GLU A 1 241 ? 0.515 -0.892 -29.740 1.00 83.19 241 GLU A N 1
ATOM 1883 C CA . GLU A 1 241 ? -0.197 0.121 -28.973 1.00 83.19 241 GLU A CA 1
ATOM 1884 C C . GLU A 1 241 ? -0.856 -0.434 -27.717 1.00 83.19 241 GLU A C 1
ATOM 1886 O O . GLU A 1 241 ? -1.210 -1.609 -27.601 1.00 83.19 241 GLU A O 1
ATOM 1891 N N . ASP A 1 242 ? -1.044 0.466 -26.759 1.00 79.31 242 ASP A N 1
ATOM 1892 C CA . ASP A 1 242 ? -1.744 0.171 -25.527 1.00 79.31 242 ASP A CA 1
ATOM 1893 C C . ASP A 1 242 ? -3.244 -0.006 -25.778 1.00 79.31 242 ASP A C 1
ATOM 1895 O O . ASP A 1 242 ? -3.998 0.959 -25.880 1.00 79.31 242 ASP A O 1
ATOM 1899 N N . THR A 1 243 ? -3.706 -1.255 -25.810 1.00 73.56 243 THR A N 1
ATOM 1900 C CA . THR A 1 243 ? -5.142 -1.552 -25.846 1.00 73.56 243 THR A CA 1
ATOM 1901 C C . THR A 1 243 ? -5.743 -1.535 -24.444 1.00 73.56 243 THR A C 1
ATOM 1903 O O . THR A 1 243 ? -5.329 -2.298 -23.564 1.00 73.56 243 THR A O 1
ATOM 1906 N N . TYR 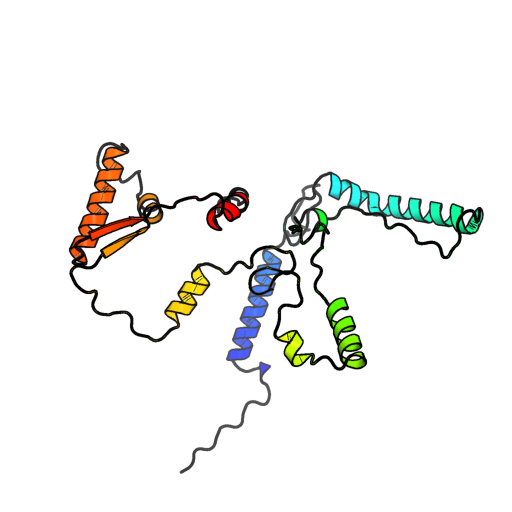A 1 244 ? -6.768 -0.711 -24.244 1.00 66.81 244 TYR A N 1
ATOM 1907 C CA . TYR A 1 244 ? -7.540 -0.671 -23.005 1.00 66.81 244 TYR A CA 1
ATOM 1908 C C . TYR A 1 244 ? -8.778 -1.550 -23.148 1.00 66.81 244 TYR A C 1
ATOM 1910 O O . TYR A 1 244 ? -9.686 -1.238 -23.909 1.00 66.81 244 TYR A O 1
ATOM 1918 N N . ARG A 1 245 ? -8.810 -2.661 -22.409 1.00 77.56 245 ARG A N 1
ATOM 1919 C CA . ARG A 1 245 ? -10.008 -3.500 -22.272 1.00 77.56 245 ARG A CA 1
ATOM 1920 C C . ARG A 1 245 ? -10.666 -3.220 -20.929 1.00 77.56 245 ARG A C 1
ATOM 1922 O O . ARG A 1 245 ? -9.947 -3.028 -19.941 1.00 77.56 245 ARG A O 1
ATOM 1929 N N . ASP A 1 246 ? -11.994 -3.264 -20.880 1.00 68.88 246 ASP A N 1
ATOM 1930 C CA . ASP A 1 246 ? -12.759 -2.959 -19.665 1.00 68.88 246 ASP A CA 1
ATOM 1931 C C . ASP A 1 246 ? -12.323 -3.821 -18.476 1.00 68.88 246 ASP A C 1
ATOM 1933 O O . ASP A 1 246 ? -12.071 -3.300 -17.391 1.00 68.88 246 ASP A O 1
ATOM 1937 N N . GLN A 1 247 ? -12.094 -5.115 -18.717 1.00 66.38 247 GLN A N 1
ATOM 1938 C CA . GLN A 1 247 ? -11.620 -6.090 -17.728 1.00 66.38 247 GLN A CA 1
ATOM 1939 C C . GLN A 1 247 ? -10.086 -6.246 -17.697 1.00 66.38 247 GLN A C 1
ATOM 1941 O O . GLN A 1 247 ? -9.569 -7.343 -17.501 1.00 66.38 247 GLN A O 1
ATOM 1946 N N . SER A 1 248 ? -9.318 -5.178 -17.928 1.00 66.12 248 SER A N 1
ATOM 1947 C CA . SER A 1 248 ? -7.851 -5.240 -17.836 1.00 66.12 248 SER A CA 1
ATOM 1948 C C . SER A 1 248 ? -7.322 -4.666 -16.522 1.00 66.12 248 SER A C 1
ATOM 1950 O O . SER A 1 248 ? -7.799 -3.643 -16.026 1.00 66.12 248 SER A O 1
ATOM 1952 N N . ILE A 1 249 ? -6.238 -5.261 -16.010 1.00 62.78 249 ILE A N 1
ATOM 1953 C CA . ILE A 1 249 ? -5.452 -4.723 -14.880 1.00 62.78 249 ILE A CA 1
ATOM 1954 C C . ILE A 1 249 ? -5.053 -3.261 -15.152 1.00 62.78 249 ILE A C 1
ATOM 1956 O O . ILE A 1 249 ? -5.028 -2.419 -14.254 1.00 62.78 249 ILE A O 1
ATOM 1960 N N . LYS A 1 250 ? -4.784 -2.934 -16.421 1.00 64.44 250 LYS A N 1
ATOM 1961 C CA . LYS A 1 250 ? -4.401 -1.592 -16.859 1.00 64.44 250 LYS A CA 1
ATOM 1962 C C . LYS A 1 250 ? -5.529 -0.571 -16.688 1.00 64.44 250 LYS A C 1
ATOM 1964 O O . LYS A 1 250 ? -5.243 0.543 -16.246 1.00 64.44 250 LYS A O 1
ATOM 1969 N N . ASN A 1 251 ? -6.775 -0.954 -16.979 1.00 64.31 251 ASN A N 1
ATOM 1970 C CA . ASN A 1 251 ? -7.958 -0.115 -16.784 1.00 64.31 251 ASN A CA 1
ATOM 1971 C C . ASN A 1 251 ? -8.269 0.085 -15.291 1.00 64.31 251 ASN A C 1
ATOM 1973 O O . ASN A 1 251 ? -8.442 1.218 -14.844 1.00 64.31 251 ASN A O 1
ATOM 1977 N N . ALA A 1 252 ? -8.206 -0.988 -14.494 1.00 62.50 252 ALA A N 1
ATOM 1978 C CA . ALA A 1 252 ? -8.408 -0.933 -13.042 1.00 62.50 252 ALA A CA 1
ATOM 1979 C C . ALA A 1 252 ? -7.410 0.001 -12.320 1.00 62.50 252 ALA A C 1
ATOM 1981 O O . ALA A 1 252 ? -7.749 0.645 -11.326 1.00 62.50 252 ALA A O 1
ATOM 1982 N N . GLU A 1 253 ? -6.179 0.119 -12.827 1.00 61.00 253 GLU A N 1
ATOM 1983 C CA . GLU A 1 253 ? -5.156 1.009 -12.264 1.00 61.00 253 GLU A CA 1
ATOM 1984 C C . GLU A 1 253 ? -5.223 2.457 -12.791 1.00 61.00 253 GLU A C 1
ATOM 1986 O O . GLU A 1 253 ? -4.599 3.344 -12.209 1.00 61.00 253 GLU A O 1
ATOM 1991 N N . ARG A 1 254 ? -5.987 2.748 -13.853 1.00 63.78 254 ARG A N 1
ATOM 1992 C CA . ARG A 1 254 ? -6.077 4.098 -14.447 1.00 63.78 254 ARG A CA 1
ATOM 1993 C C . ARG A 1 254 ? -6.688 5.116 -13.485 1.00 63.78 254 ARG A C 1
ATOM 1995 O O . ARG A 1 254 ? -6.111 6.184 -13.296 1.00 63.78 254 ARG A O 1
ATOM 2002 N N . ALA A 1 255 ? -7.796 4.758 -12.835 1.00 56.56 255 ALA A N 1
ATOM 2003 C CA . ALA A 1 255 ? -8.470 5.622 -11.863 1.00 56.56 255 ALA A CA 1
ATOM 2004 C C . ALA A 1 255 ? -7.569 5.975 -10.666 1.00 56.56 255 ALA A C 1
ATOM 2006 O O . ALA A 1 255 ? -7.696 7.051 -10.095 1.00 56.56 255 ALA A O 1
ATOM 2007 N N . LYS A 1 256 ? -6.617 5.098 -10.317 1.00 56.03 256 LYS A N 1
ATOM 2008 C CA . LYS A 1 256 ? -5.640 5.341 -9.245 1.00 56.03 256 LYS A CA 1
ATOM 2009 C C . LYS A 1 256 ? -4.477 6.235 -9.691 1.00 56.03 256 LYS A C 1
ATOM 2011 O O . LYS A 1 256 ? -3.945 6.966 -8.867 1.00 56.03 256 LYS A O 1
ATOM 2016 N N . ARG A 1 257 ? -4.080 6.193 -10.973 1.00 56.28 257 ARG A N 1
ATOM 2017 C CA . ARG A 1 257 ? -3.011 7.052 -11.530 1.00 56.28 257 ARG A CA 1
ATOM 2018 C C . ARG A 1 257 ? -3.464 8.491 -11.774 1.00 56.28 257 ARG A C 1
ATOM 2020 O O . ARG A 1 257 ? -2.646 9.390 -11.661 1.00 56.28 257 ARG A O 1
ATOM 2027 N N . ALA A 1 258 ? -4.746 8.710 -12.067 1.00 49.78 258 ALA A N 1
ATOM 2028 C CA . ALA A 1 258 ? -5.300 10.048 -12.300 1.00 49.78 258 ALA A CA 1
ATOM 2029 C C . ALA A 1 258 ? -5.287 10.958 -11.053 1.00 49.78 258 ALA A C 1
ATOM 2031 O O . ALA A 1 258 ? -5.397 12.169 -11.188 1.00 49.78 258 ALA A O 1
ATOM 2032 N N . VAL A 1 259 ? -5.130 10.381 -9.856 1.00 45.34 259 VAL A N 1
ATOM 2033 C CA . VAL A 1 259 ? -5.054 11.107 -8.573 1.00 45.34 259 VAL A CA 1
ATOM 2034 C C . VAL A 1 259 ? -3.597 11.434 -8.189 1.00 45.34 259 VAL A C 1
ATOM 2036 O O . VAL A 1 259 ? -3.340 12.092 -7.189 1.00 45.34 259 VAL A O 1
ATOM 2039 N N . GLY A 1 260 ? -2.615 10.980 -8.977 1.00 37.28 260 GLY A N 1
ATOM 2040 C CA . GLY A 1 260 ? -1.201 11.247 -8.737 1.00 37.28 260 GLY A CA 1
ATOM 2041 C C . GLY A 1 260 ? -0.787 12.622 -9.251 1.00 37.28 260 GLY A C 1
ATOM 2042 O O . GLY A 1 260 ? -0.787 12.855 -10.459 1.00 37.28 260 GLY A O 1
ATOM 2043 N N . VAL A 1 261 ? -0.396 13.493 -8.320 1.00 37.56 261 VAL A N 1
ATOM 2044 C CA . VAL A 1 261 ? 0.400 14.707 -8.541 1.00 37.56 261 VAL A CA 1
ATOM 2045 C C . VAL A 1 261 ? 1.490 14.427 -9.583 1.00 37.56 261 VAL A C 1
ATOM 2047 O O . VAL A 1 261 ? 2.216 13.432 -9.484 1.00 37.56 261 VAL A O 1
ATOM 2050 N N . ARG A 1 262 ? 1.577 15.290 -10.605 1.00 25.80 262 ARG A N 1
ATOM 2051 C CA . ARG A 1 262 ? 2.721 15.327 -11.524 1.00 25.80 262 ARG A CA 1
ATOM 2052 C C . ARG A 1 262 ? 3.989 15.453 -10.680 1.00 25.80 262 ARG A C 1
ATOM 2054 O O . ARG A 1 262 ? 4.114 16.426 -9.944 1.00 25.80 262 ARG A O 1
ATOM 2061 N N . ARG A 1 263 ? 4.880 14.465 -10.776 1.00 30.52 263 ARG A N 1
ATOM 2062 C CA . ARG A 1 263 ? 6.284 14.678 -10.415 1.00 30.52 263 ARG A CA 1
ATOM 2063 C C . ARG A 1 263 ? 6.886 15.744 -11.317 1.00 30.52 263 ARG A C 1
ATOM 2065 O O . ARG A 1 263 ? 6.492 15.768 -12.507 1.00 30.52 263 ARG A O 1
#

Organism: Paramuricea clavata (NCBI:txid317549)

Foldseek 3Di:
DDDDDDDDDPDPCPPPVNVVVVVVVVVVVVVQQVPFADPVPDDDPFDADRNPRDTDDPQQVVLVVCVVVVVVVLVVVCCCCCVPPNVDDPPDDDDDDPGDHVVNVPPLPFDDDPNDGDALPDDPVVVVVVVVCCVVVVDDPVVVVVDQPDPDRCCQAPSSRHGDDDDPCVVVVVVVPDPPDDPPADDAAAEAEDAQVVLLVPDPLVPQPDDSDPVSSVVVSVVVQVVVCVVNNYPHYHHDYDDDDPPDPVVVCPVVVVPDDDD

Solvent-accessible surface area (backbone atoms only — not comparable to full-atom values): 16501 Å² total; per-residue (Å²): 136,84,79,82,77,76,82,76,72,92,57,66,72,76,33,73,68,42,46,51,48,52,48,54,52,50,51,50,52,52,53,54,57,69,70,26,55,57,82,88,76,59,83,71,92,69,62,61,36,50,80,75,66,46,70,57,52,72,71,29,46,54,33,57,72,43,44,61,62,53,49,50,53,51,49,53,48,49,47,42,41,38,71,70,70,54,80,40,67,82,86,57,86,81,84,77,83,85,68,46,44,77,73,67,71,48,80,73,51,79,52,76,59,94,88,44,87,56,82,60,70,83,52,65,70,51,51,59,49,48,53,54,46,26,70,75,68,68,47,60,62,72,66,54,67,75,47,68,89,53,101,56,46,68,87,53,22,40,66,49,64,41,71,56,83,71,63,75,62,56,57,50,53,56,57,68,68,48,87,77,69,76,76,87,69,76,64,72,62,35,76,40,78,39,64,39,62,69,54,56,70,68,52,60,74,90,72,52,84,74,70,94,41,72,67,49,52,50,52,54,51,51,52,53,51,52,52,52,31,54,75,60,42,30,75,42,75,45,79,46,69,92,81,82,46,90,94,31,74,69,47,70,48,44,74,63,54,75,74,55,76,84,128